Protein 2VXN (pdb70)

CATH classification: 3.20.20.70

B-factor: mean 9.98, std 8.23, range [3.41, 79.54]

Sequence (249 aa):
AKPQPIAAANWKCNGTTASIEKLVQVFNEHHTISHDVQCVVAPTFVHIPLVQAKLRNPKYVISAQNAIAKSGAFTGEVSMPILKKDIGVHWVILGHSERRTYYGETDEIVAQKVSEEACKQGFMVIACIGETLQQREANNQTAKVVLSSQTSAIAAKLTKDAWNQVVLAYEEPVWAIGTGGKKVATPEQAQEVHLLLRKWVSENIGTDVAAKLRILYGGSVNAANAATLYAKPDINGFLVGGASLKPEEFRDDIIDATR

Radius of gyration: 16.84 Å; Cα contacts (8 Å, |Δi|>4): 503; chains: 1; bounding box: 41×46×43 Å

Foldseek 3Di:
DAAAFEAEEDQDADDDLVLVLVLLVLVQPLADDDRHAYEYAYAPVCVVVCVVRHDHVSYDYEHAEADQDDDDDPPGHHLVNCVVVPHQEYEFDDVCCVPPPVCDLLNRLVRLLSSLVSRHQYAYEFAEEPVCVVVVNGQVRRVVSVVSNVVSDDLVSLVRYEYEYEHPCQAPPQDFDALVRVLVNLVSVLVCCCVPRHVVSSRNYAYAYEGNDFLVRQLSNLPRDRHRAYYYYPRSSDSRSSSSRVSND

Organism: Leishmania mexicana (NCBI:txid5665)

InterPro domains:
  IPR000652 Triosephosphate isomerase [PF00121] (7-249)
  IPR000652 Triosephosphate isomerase [PS51440] (6-249)
  IPR000652 Triosephosphate isomerase [PTHR21139] (7-248)
  IPR000652 Triosephosphate isomerase [TIGR00419] (10-242)
  IPR000652 Triosephosphate isomerase [cd00311] (7-248)
  IPR013785 Aldolase-type TIM barrel [G3DSA:3.20.20.70] (1-251)
  IPR020861 Triosephosphate isomerase, active site [PS00171] (166-176)
  IPR022896 Triosephosphate isomerase, bacterial/eukaryotic [MF_00147_B] (5-249)
  IPR035990 Triosephosphate isomerase superfamily [SSF5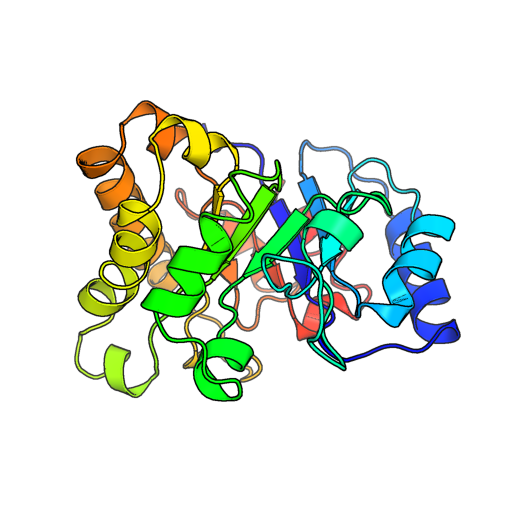1351] (6-248)

Structure (mmCIF, N/CA/C/O backbone):
data_2VXN
#
_entry.id   2VXN
#
_cell.length_a   98.360
_cell.length_b   50.650
_cell.length_c   58.660
_cell.angle_alpha   90.00
_cell.angle_beta   117.56
_cell.angle_gamma   90.00
#
_symmetry.space_group_name_H-M   'C 1 2 1'
#
loop_
_entity.id
_entity.type
_entity.pdbx_description
1 polymer 'TRIOSEPHOSPHATE ISOMERASE'
2 non-polymer 'PHOSPHOGLYCOLOHYDROXAMIC ACID'
3 non-polymer '2-PHOSPHOGLYCOLIC ACID'
4 non-polymer GLYCEROL
5 non-polymer 'ACETATE ION'
6 water water
#
loop_
_atom_site.group_PDB
_atom_site.id
_atom_site.type_symbol
_atom_site.label_atom_id
_atom_site.label_alt_id
_atom_site.label_comp_id
_atom_site.label_asym_id
_atom_site.label_entity_id
_atom_site.label_seq_id
_atom_site.pdbx_PDB_ins_code
_atom_site.Cartn_x
_atom_site.Cartn_y
_atom_site.Cartn_z
_atom_site.occupancy
_atom_site.B_iso_or_equiv
_atom_site.auth_seq_id
_atom_site.auth_comp_id
_atom_site.auth_asym_id
_atom_site.auth_atom_id
_atom_site.pdbx_PDB_model_num
ATOM 1 N N . ALA A 1 3 ? -0.068 3.615 10.453 1.00 45.79 2 ALA A N 1
ATOM 2 C CA . ALA A 1 3 ? 1.069 4.469 10.120 1.00 33.21 2 ALA A CA 1
ATOM 3 C C . ALA A 1 3 ? 2.353 3.992 10.818 1.00 20.17 2 ALA A C 1
ATOM 4 O O . ALA A 1 3 ? 2.353 3.612 12.016 1.00 22.01 2 ALA A O 1
ATOM 6 N N . LYS A 1 4 ? 3.466 4.050 10.115 1.00 13.19 3 LYS A N 1
ATOM 7 C CA . LYS A 1 4 ? 4.733 3.686 10.709 1.00 9.43 3 LYS A CA 1
ATOM 8 C C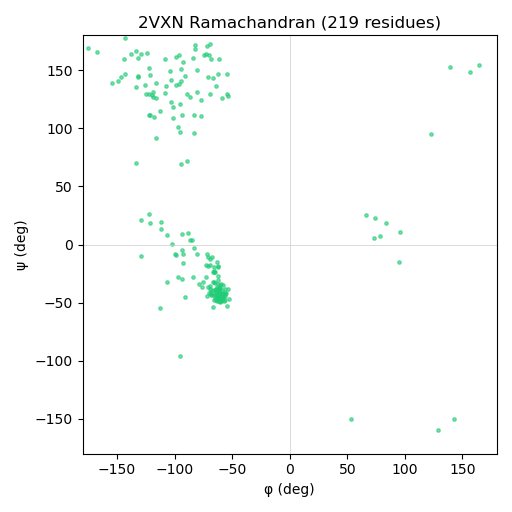 . LYS A 1 4 ? 5.046 4.634 11.868 1.00 8.72 3 LYS A C 1
ATOM 9 O O . LYS A 1 4 ? 4.769 5.827 11.826 1.00 10.61 3 LYS A O 1
ATOM 15 N N . PRO A 1 5 ? 5.718 4.099 12.881 1.00 8.44 4 PRO A N 1
ATOM 16 C CA . PRO A 1 5 ? 6.253 4.964 13.942 1.00 8.62 4 PRO A CA 1
ATOM 17 C C . PRO A 1 5 ? 7.397 5.815 13.401 1.00 7.30 4 PRO A C 1
ATOM 18 O O . PRO A 1 5 ? 7.888 5.628 12.301 1.00 8.11 4 PRO A O 1
ATOM 22 N N . GLN A 1 6 ? 7.856 6.752 14.220 1.00 7.50 5 GLN A N 1
ATOM 23 C CA . GLN A 1 6 ? 8.958 7.632 13.866 1.00 6.70 5 GLN A CA 1
ATOM 24 C C . GLN A 1 6 ? 10.165 6.796 13.436 1.00 5.60 5 GLN A C 1
ATOM 25 O O . GLN A 1 6 ? 10.604 5.934 14.178 1.00 6.07 5 GLN A O 1
ATOM 31 N N . PRO A 1 7 ? 10.742 7.078 12.258 1.00 5.35 6 PRO A N 1
ATOM 32 C CA . PRO A 1 7 ? 11.916 6.313 11.866 1.00 5.02 6 PRO A CA 1
ATOM 33 C C . PRO A 1 7 ? 13.156 6.736 12.636 1.00 4.60 6 PRO A C 1
ATOM 34 O O . PRO A 1 7 ? 13.237 7.816 13.224 1.00 4.95 6 PRO A O 1
ATOM 38 N N . ILE A 1 8 ? 14.154 5.839 12.567 1.00 4.64 7 ILE A N 1
ATOM 39 C CA . ILE A 1 8 ? 15.483 6.091 13.113 1.00 4.41 7 ILE A CA 1
ATOM 40 C C . ILE A 1 8 ? 16.517 5.860 12.008 1.00 4.32 7 ILE A C 1
ATOM 41 O O . ILE A 1 8 ? 16.473 4.875 11.292 1.00 4.96 7 ILE A O 1
ATOM 46 N N . ALA A 1 9 ? 17.492 6.789 11.955 1.00 4.37 8 ALA A N 1
ATOM 47 C CA . ALA A 1 9 ? 18.690 6.613 11.131 1.00 4.38 8 ALA A CA 1
ATOM 48 C C . ALA A 1 9 ? 19.882 6.680 12.087 1.00 4.05 8 ALA A C 1
ATOM 49 O O . ALA A 1 9 ? 20.132 7.734 12.645 1.00 4.58 8 ALA A O 1
ATOM 51 N N . ALA A 1 10 ? 20.553 5.550 12.266 1.00 4.34 9 ALA A N 1
ATOM 52 C CA . ALA A 1 10 ? 21.591 5.434 13.292 1.00 4.29 9 ALA A CA 1
ATOM 53 C C . ALA A 1 10 ? 22.942 5.119 12.640 1.00 4.14 9 ALA A C 1
ATOM 54 O O . ALA A 1 10 ? 23.066 4.217 11.828 1.00 5.04 9 ALA A O 1
ATOM 56 N N . ALA A 1 11 ? 23.935 5.888 13.062 1.00 4.27 10 ALA A N 1
ATOM 57 C CA . ALA A 1 11 ? 25.318 5.784 12.601 1.00 4.28 10 ALA A CA 1
ATOM 58 C C . ALA A 1 11 ? 26.145 5.031 13.658 1.00 4.32 10 ALA A C 1
ATOM 59 O O . ALA A 1 11 ? 26.446 5.567 14.712 1.00 5.97 10 ALA A O 1
ATOM 61 N N . ASN A 1 12 ? 26.519 3.798 13.324 1.00 3.87 11 ASN A N 1
ATOM 62 C CA . ASN A 1 12 ? 27.455 3.038 14.143 1.00 3.91 11 ASN A CA 1
ATOM 63 C C . ASN A 1 12 ? 28.844 3.235 13.563 1.00 3.72 11 ASN A C 1
ATOM 64 O O . ASN A 1 12 ? 29.217 2.580 12.583 1.00 4.04 11 ASN A O 1
ATOM 69 N N . TRP A 1 13 ? 29.604 4.180 14.133 1.00 3.82 12 TRP A N 1
ATOM 70 C CA . TRP A 1 13 ? 30.932 4.464 13.632 1.00 3.79 12 TRP A CA 1
ATOM 71 C C . TRP A 1 13 ? 31.935 3.346 13.941 1.00 3.76 12 TRP A C 1
ATOM 72 O O . TRP A 1 13 ? 33.038 3.384 13.394 1.00 4.69 12 TRP A O 1
ATOM 83 N N . LYS A 1 14 ? 31.556 2.394 14.776 1.00 3.68 13 LYS A N 1
ATOM 84 C CA . LYS A 1 14 ? 32.455 1.318 15.165 1.00 3.62 13 LYS A CA 1
ATOM 85 C C . LYS A 1 14 ? 33.751 1.928 15.696 1.00 3.74 13 LYS A C 1
ATOM 86 O O . LYS A 1 14 ? 33.738 2.980 16.332 1.00 4.32 13 LYS A O 1
ATOM 92 N N . CYS A 1 15 ? 34.866 1.219 15.520 1.00 3.85 14 CYS A N 1
ATOM 93 C CA . CYS A 1 15 ? 36.130 1.651 16.120 1.00 3.99 14 CYS A CA 1
ATOM 94 C C . CYS A 1 15 ? 36.910 2.480 15.088 1.00 4.38 14 CYS A C 1
ATOM 95 O O . CYS A 1 15 ? 37.908 2.055 14.528 1.00 5.13 14 CYS A O 1
ATOM 98 N N . ASN A 1 16 ? 36.376 3.685 14.806 1.00 4.51 15 ASN A N 1
ATOM 99 C CA . ASN A 1 16 ? 36.914 4.524 13.752 1.00 4.99 15 ASN A CA 1
ATOM 100 C C . ASN A 1 16 ? 36.765 5.998 14.121 1.00 5.38 15 ASN A C 1
ATOM 101 O O . ASN A 1 16 ? 35.731 6.405 14.643 1.00 6.66 15 ASN A O 1
ATOM 106 N N . GLY A 1 17 ? 37.769 6.767 13.719 1.00 6.48 16 GLY A N 1
ATOM 107 C CA . GLY A 1 17 ? 37.679 8.217 13.771 1.00 6.82 16 GLY A CA 1
ATOM 108 C C . GLY A 1 17 ? 38.973 8.856 14.236 1.00 6.35 16 GLY A C 1
ATOM 109 O O . GLY A 1 17 ? 39.729 8.277 15.008 1.00 8.07 16 GLY A O 1
ATOM 110 N N . THR A 1 18 ? 39.176 10.084 13.799 1.00 6.62 17 THR A N 1
ATOM 111 C CA . THR A 1 18 ? 40.143 10.997 14.364 1.00 6.60 17 THR A CA 1
ATOM 112 C C . THR A 1 18 ? 39.400 12.268 14.772 1.00 6.01 17 THR A C 1
ATOM 113 O O . THR A 1 18 ? 38.289 12.524 14.307 1.00 6.14 17 THR A O 1
ATOM 117 N N . THR A 1 19 ? 40.031 13.114 15.600 1.00 6.25 18 THR A N 1
ATOM 118 C CA . THR A 1 19 ? 39.386 14.364 15.889 1.00 6.66 18 THR A CA 1
ATOM 119 C C . THR A 1 19 ? 39.094 15.133 14.608 1.00 6.07 18 THR A C 1
ATOM 120 O O . THR A 1 19 ? 38.012 15.708 14.439 1.00 6.68 18 THR A O 1
ATOM 127 N N . ALA A 1 20 ? 40.076 15.172 13.689 1.00 6.56 19 ALA A N 1
ATOM 128 C CA . ALA A 1 20 ? 39.876 15.940 12.463 1.00 7.20 19 ALA A CA 1
ATOM 129 C C . ALA A 1 20 ? 38.757 15.358 11.608 1.00 6.61 19 ALA A C 1
ATOM 130 O O . ALA A 1 20 ? 37.944 16.115 11.052 1.00 7.43 19 ALA A O 1
ATOM 132 N N . SER A 1 21 ? 38.706 14.034 11.473 1.00 6.29 20 SER A N 1
ATOM 133 C CA . SER A 1 21 ? 37.697 13.438 10.598 1.00 6.32 20 SER A CA 1
ATOM 134 C C . SER A 1 21 ? 36.326 13.608 11.200 1.00 5.46 20 SER A C 1
ATOM 135 O O . SER A 1 21 ? 35.325 13.860 10.468 1.00 6.02 20 SER A O 1
ATOM 138 N N . ILE A 1 22 ? 36.211 13.481 12.505 1.00 5.16 21 ILE A N 1
ATOM 139 C CA . ILE A 1 22 ? 34.932 13.644 13.187 1.00 5.04 21 ILE A CA 1
ATOM 140 C C . ILE A 1 22 ? 34.456 15.088 13.083 1.00 5.22 21 ILE A C 1
ATOM 141 O O . ILE A 1 22 ? 33.293 15.344 12.825 1.00 5.85 21 ILE A O 1
ATOM 146 N N . GLU A 1 23 ? 35.359 16.053 13.286 1.00 5.79 22 GLU A N 1
ATOM 147 C CA . GLU A 1 23 ? 34.925 17.440 13.181 1.00 6.42 22 GLU A CA 1
ATOM 148 C C . GLU A 1 23 ? 34.376 17.716 11.781 1.00 6.55 22 GLU A C 1
ATOM 149 O O . GLU A 1 23 ? 33.350 18.400 11.638 1.00 7.20 22 GLU A O 1
ATOM 160 N N . LYS A 1 24 ? 35.034 17.218 10.742 1.00 6.30 23 LYS A N 1
ATOM 161 C CA . LYS A 1 24 ? 34.559 17.447 9.377 1.00 6.75 23 LYS A CA 1
ATOM 162 C C . LYS A 1 24 ? 33.204 16.778 9.151 1.00 6.00 23 LYS A C 1
ATOM 163 O O . LYS A 1 24 ? 32.298 17.387 8.576 1.00 6.93 23 LYS A O 1
ATOM 169 N N . LEU A 1 25 ? 33.053 15.526 9.570 1.00 5.19 24 LEU A N 1
ATOM 170 C CA . LEU A 1 25 ? 31.820 14.796 9.305 1.00 5.28 24 LEU A CA 1
ATOM 171 C C . LEU A 1 25 ? 30.668 15.386 10.092 1.00 5.06 24 LEU A C 1
ATOM 172 O O . LEU A 1 25 ? 29.551 15.505 9.586 1.00 5.33 24 LEU A O 1
ATOM 177 N N . VAL A 1 26 ? 30.919 15.755 11.359 1.00 4.98 25 VAL A N 1
ATOM 178 C CA . VAL A 1 26 ? 29.886 16.381 12.149 1.00 5.26 25 VAL A CA 1
ATOM 179 C C . VAL A 1 26 ? 29.428 17.701 11.519 1.00 5.11 25 VAL A C 1
ATOM 180 O O . VAL A 1 26 ? 28.251 18.016 11.543 1.00 5.70 25 VAL A O 1
ATOM 184 N N . GLN A 1 27 ? 30.364 18.484 10.975 1.00 5.54 26 GLN A N 1
ATOM 185 C CA . GLN A 1 27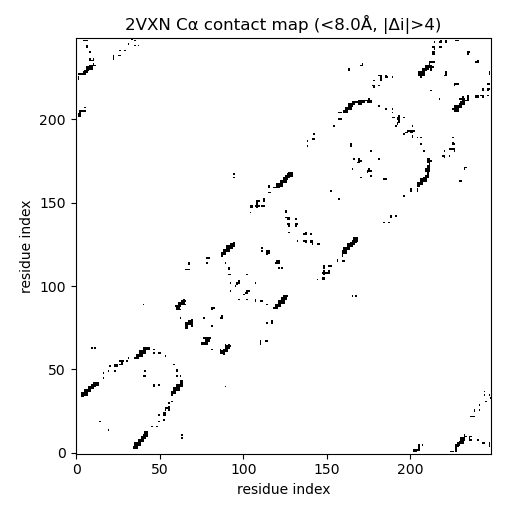 ? 29.952 19.708 10.292 1.00 5.99 26 GLN A CA 1
ATOM 186 C C . GLN A 1 27 ? 29.025 19.385 9.114 1.00 5.51 26 GLN A C 1
ATOM 187 O O . GLN A 1 27 ? 28.023 20.079 8.912 1.00 6.10 26 GLN A O 1
ATOM 193 N N . VAL A 1 28 ? 29.345 18.347 8.331 1.00 5.33 27 VAL A N 1
ATOM 194 C CA . VAL A 1 28 ? 28.477 17.931 7.245 1.00 5.56 27 VAL A CA 1
ATOM 195 C C . VAL A 1 28 ? 27.100 17.563 7.761 1.00 5.12 27 VAL A C 1
ATOM 196 O O . VAL A 1 28 ? 26.074 17.946 7.180 1.00 5.74 27 VAL A O 1
ATOM 200 N N . PHE A 1 29 ? 27.035 16.810 8.855 1.00 4.66 28 PHE A N 1
ATOM 201 C CA . PHE A 1 29 ? 25.758 16.438 9.425 1.00 4.93 28 PHE A CA 1
ATOM 202 C C . PHE A 1 29 ? 24.991 17.654 9.947 1.00 5.00 28 PHE A C 1
ATOM 203 O O . PHE A 1 29 ? 23.775 17.736 9.798 1.00 5.72 28 PHE A O 1
ATOM 211 N N . ASN A 1 30 ? 25.712 18.604 10.571 1.00 5.06 29 ASN A N 1
ATOM 212 C CA . ASN A 1 30 ? 25.077 19.800 11.071 1.00 5.31 29 ASN A CA 1
ATOM 213 C C . ASN A 1 30 ? 24.450 20.623 9.947 1.00 5.56 29 ASN A C 1
ATOM 214 O O . ASN A 1 30 ? 23.374 21.200 10.109 1.00 6.43 29 ASN A O 1
ATOM 219 N N . GLU A 1 31 ? 25.148 20.713 8.810 1.00 5.22 30 GLU A N 1
ATOM 220 C CA . GLU A 1 31 ? 24.714 21.581 7.708 1.00 5.67 30 GLU A CA 1
ATOM 221 C C . GLU A 1 31 ? 23.585 20.965 6.895 1.00 5.63 30 GLU A C 1
ATOM 222 O O . GLU A 1 31 ? 22.968 21.663 6.117 1.00 7.55 30 GLU A O 1
ATOM 228 N N A HIS A 1 32 ? 23.307 19.678 7.079 0.81 6.39 31 HIS A N 1
ATOM 229 N N B HIS A 1 32 ? 23.382 19.650 7.028 0.19 4.11 31 HIS A N 1
ATOM 230 C CA A HIS A 1 32 ? 22.249 18.996 6.351 0.81 5.97 31 HIS A CA 1
ATOM 231 C CA B HIS A 1 32 ? 22.291 18.972 6.374 0.19 5.09 31 HIS A CA 1
ATOM 232 C C A HIS A 1 32 ? 20.958 19.199 7.133 0.81 6.23 31 HIS A C 1
ATOM 233 C C B HIS A 1 32 ? 20.960 19.168 7.097 0.19 6.82 31 HIS A C 1
ATOM 234 O O A HIS A 1 32 ? 20.713 18.639 8.176 0.81 9.38 31 HIS A O 1
ATOM 235 O O B HIS A 1 32 ? 20.773 18.487 8.098 0.19 6.53 31 HIS A O 1
ATOM 248 N N . THR A 1 33 ? 20.104 20.054 6.602 1.00 7.64 32 THR A N 1
ATOM 249 C CA . THR A 1 33 ? 18.901 20.433 7.290 1.00 8.67 32 THR A CA 1
ATOM 250 C C . THR A 1 33 ? 17.855 19.385 7.081 1.00 9.35 32 THR A C 1
ATOM 251 O O . THR A 1 33 ? 17.574 19.038 5.943 1.00 15.80 32 THR A O 1
ATOM 255 N N . ILE A 1 34 ? 17.249 18.829 8.101 1.00 8.49 33 ILE A N 1
ATOM 256 C CA . ILE A 1 34 ? 16.301 17.747 8.044 1.00 8.89 33 ILE A CA 1
ATOM 257 C C . ILE A 1 34 ? 14.867 18.299 8.374 1.00 12.52 33 ILE A C 1
ATOM 258 O O . ILE A 1 34 ? 14.744 18.930 9.427 1.00 18.44 33 ILE A O 1
ATOM 263 N N . SER A 1 35 ? 13.951 17.931 7.480 1.00 15.99 34 SER A N 1
ATOM 264 C CA . SER A 1 35 ? 12.627 18.526 7.464 1.00 22.35 34 SER A CA 1
ATOM 265 C C . SER A 1 35 ? 11.521 17.512 7.644 1.00 19.61 34 SER A C 1
ATOM 266 O O . SER A 1 35 ? 10.399 17.809 7.291 1.00 31.08 34 SER A O 1
ATOM 269 N N . HIS A 1 36 ? 11.798 16.341 8.137 1.00 11.53 35 HIS A N 1
ATOM 270 C CA . HIS A 1 36 ? 10.776 15.372 8.483 1.00 9.75 35 HIS A CA 1
ATOM 271 C C . HIS A 1 36 ? 11.091 14.798 9.880 1.00 9.26 35 HIS A C 1
ATOM 272 O O . HIS A 1 36 ? 12.199 14.968 10.391 1.00 10.13 35 HIS A O 1
ATOM 279 N N . ASP A 1 37 ? 10.114 14.120 10.448 1.00 8.82 36 ASP A N 1
ATOM 280 C CA . ASP A 1 37 ? 10.253 13.547 11.795 1.00 8.40 36 ASP A CA 1
ATOM 281 C C . ASP A 1 37 ? 11.106 12.264 11.705 1.00 7.11 36 ASP A C 1
ATOM 282 O O . ASP A 1 37 ? 10.692 11.263 11.124 1.00 8.41 36 ASP A O 1
ATOM 287 N N . VAL A 1 38 ? 12.310 12.312 12.240 1.00 7.29 37 VAL A N 1
ATOM 288 C CA . VAL A 1 38 ? 13.236 11.179 12.268 1.00 6.28 37 VAL A CA 1
ATOM 289 C C . VAL A 1 38 ? 14.147 11.389 13.441 1.00 5.99 37 VAL A C 1
ATOM 290 O O . VAL A 1 38 ? 14.593 12.502 13.698 1.00 7.82 37 VAL A O 1
ATOM 294 N N . GLN A 1 39 ? 14.437 10.301 14.168 1.00 5.41 38 GLN A N 1
ATOM 295 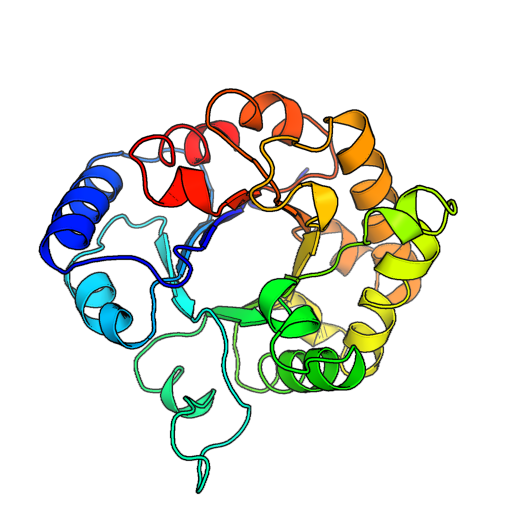C CA . GLN A 1 39 ? 15.459 10.337 15.187 1.00 5.02 38 GLN A CA 1
ATOM 296 C C . GLN A 1 39 ? 16.774 9.874 14.551 1.00 4.71 38 GLN A C 1
ATOM 297 O O . GLN A 1 39 ? 16.916 8.718 14.182 1.00 5.63 38 GLN A O 1
ATOM 303 N N . CYS A 1 40 ? 17.720 10.808 14.426 1.00 4.56 39 CYS A N 1
ATOM 304 C CA . CYS A 1 40 ? 19.053 10.449 13.996 1.00 4.37 39 CYS A CA 1
ATOM 305 C C . CYS A 1 40 ? 19.890 10.140 15.233 1.00 4.29 39 CYS A C 1
ATOM 306 O O . CYS A 1 40 ? 19.703 10.750 16.291 1.00 4.83 39 CYS A O 1
ATOM 309 N N . VAL A 1 41 ? 20.797 9.180 15.105 1.00 4.45 40 VAL A N 1
ATOM 310 C CA . VAL A 1 41 ? 21.632 8.729 16.204 1.00 4.52 40 VAL A CA 1
ATOM 311 C C . VAL A 1 41 ? 23.051 8.633 15.696 1.00 4.70 40 VAL A C 1
ATOM 312 O O . VAL A 1 41 ? 23.272 8.090 14.604 1.00 5.57 40 VAL A O 1
ATOM 316 N N . VAL A 1 42 ? 24.029 9.129 16.473 1.00 4.71 41 VAL A N 1
ATOM 317 C CA . VAL A 1 42 ? 25.431 8.881 16.178 1.00 4.60 41 VAL A CA 1
ATOM 318 C C . VAL A 1 42 ? 26.025 8.145 17.377 1.00 3.72 41 VAL A C 1
ATOM 319 O O . VAL A 1 42 ? 25.908 8.617 18.507 1.00 4.11 41 VAL A O 1
ATOM 326 N N . ALA A 1 43 ? 26.697 7.027 17.091 1.00 3.81 42 ALA A N 1
ATOM 327 C CA . ALA A 1 43 ? 27.361 6.213 18.114 1.00 3.67 42 ALA A CA 1
ATOM 328 C C . ALA A 1 43 ? 28.868 6.225 17.853 1.00 3.65 42 ALA A C 1
ATOM 329 O O . ALA A 1 43 ? 29.383 5.402 17.083 1.00 4.06 42 ALA A O 1
ATOM 331 N N . PRO A 1 44 ? 29.583 7.168 18.462 1.00 3.97 43 PRO A N 1
ATOM 332 C CA . PRO A 1 44 ? 31.034 7.229 18.322 1.00 4.25 43 PRO A CA 1
ATOM 333 C C . PRO A 1 44 ? 31.699 6.250 19.304 1.00 3.85 43 PRO A C 1
ATOM 334 O O . PRO A 1 44 ? 31.044 5.716 20.202 1.00 4.35 43 PRO A O 1
ATOM 338 N N . THR A 1 45 ? 33.007 6.074 19.163 1.00 4.00 44 THR A N 1
ATOM 339 C CA . THR A 1 45 ? 33.738 5.372 20.214 1.00 4.05 44 THR A CA 1
ATOM 340 C C . THR A 1 45 ? 33.606 6.151 21.521 1.00 3.93 44 THR A C 1
ATOM 341 O O . THR A 1 45 ? 33.401 7.356 21.550 1.00 4.40 44 THR A O 1
ATOM 345 N N . PHE A 1 46 ? 33.853 5.435 22.637 1.00 4.08 45 PHE A N 1
ATOM 346 C CA . PHE A 1 46 ? 33.682 6.099 23.931 1.00 4.27 45 PHE A CA 1
ATOM 347 C C . PHE A 1 46 ? 34.530 7.365 24.043 1.00 4.27 45 PHE A C 1
ATOM 348 O O . PHE A 1 46 ? 34.079 8.355 24.623 1.00 4.94 45 PHE A O 1
ATOM 356 N N . VAL A 1 47 ? 35.781 7.300 23.580 1.00 4.33 46 VAL A N 1
ATOM 357 C CA . VAL A 1 47 ? 36.689 8.425 23.800 1.00 4.67 46 VAL A CA 1
ATOM 358 C C . VAL A 1 47 ? 36.306 9.640 22.958 1.00 4.74 46 VAL A C 1
ATOM 359 O O . VAL A 1 47 ? 36.752 10.736 23.281 1.00 5.85 46 VAL A O 1
ATOM 366 N N . HIS A 1 48 ? 35.497 9.432 21.909 1.00 4.81 47 HIS A N 1
ATOM 367 C CA . HIS A 1 48 ? 35.024 10.478 21.041 1.00 5.04 47 HIS A CA 1
ATOM 368 C C . HIS A 1 48 ? 33.653 11.044 21.441 1.00 5.01 47 HIS A C 1
ATOM 369 O O . HIS A 1 48 ? 33.194 12.005 20.837 1.00 5.63 47 HIS A O 1
ATOM 376 N N . ILE A 1 49 ? 33.010 10.455 22.469 1.00 4.94 48 ILE A N 1
ATOM 377 C CA . ILE A 1 49 ? 31.712 10.948 22.864 1.00 5.14 48 ILE A CA 1
ATOM 378 C C . ILE A 1 49 ? 31.764 12.431 23.231 1.00 5.13 48 ILE A C 1
ATOM 379 O O . ILE A 1 49 ? 30.941 13.207 22.745 1.00 5.33 48 ILE A O 1
ATOM 384 N N . PRO A 1 50 ? 32.714 12.872 24.060 1.00 5.08 49 PRO A N 1
ATOM 385 C CA . PRO A 1 50 ? 32.713 14.313 24.424 1.00 5.56 49 PRO A CA 1
ATOM 386 C C . PRO A 1 50 ? 32.900 15.234 23.213 1.00 5.55 49 PRO A C 1
ATOM 387 O O . PRO A 1 50 ? 32.248 16.292 23.152 1.00 6.08 49 PRO A O 1
ATOM 391 N N . LEU A 1 51 ? 33.733 14.856 22.271 1.00 5.60 50 LEU A N 1
ATOM 392 C CA . LEU A 1 51 ? 33.922 15.699 21.068 1.00 5.63 50 LEU A CA 1
ATOM 393 C C . LEU A 1 51 ? 32.611 15.822 20.304 1.00 5.62 50 LEU A C 1
ATOM 394 O O . LEU A 1 51 ? 32.207 16.898 19.882 1.00 6.19 50 LEU A O 1
ATOM 399 N N . VAL A 1 52 ? 31.935 14.679 20.103 1.00 5.46 51 VAL A N 1
ATOM 400 C CA . VAL A 1 52 ? 30.660 14.718 19.395 1.00 5.23 51 VAL A CA 1
ATOM 401 C C . VAL A 1 52 ? 29.623 15.527 20.176 1.00 5.55 51 VAL A C 1
ATOM 402 O O . VAL A 1 52 ? 28.872 16.303 19.608 1.00 6.06 51 VAL A O 1
ATOM 406 N N . GLN A 1 53 ? 29.610 15.366 21.521 1.00 5.65 52 GLN A N 1
ATOM 407 C CA . GLN A 1 53 ? 28.685 16.174 22.310 1.00 6.46 52 GLN A CA 1
ATOM 408 C C . GLN A 1 53 ? 28.966 17.670 22.141 1.00 6.99 52 GLN A C 1
ATOM 409 O O . GLN A 1 53 ? 28.029 18.463 22.164 1.00 8.32 52 GLN A O 1
ATOM 415 N N . ALA A 1 54 ? 30.214 18.056 21.988 1.00 6.93 53 ALA A N 1
ATOM 416 C CA . ALA A 1 54 ? 30.615 19.437 21.864 1.00 7.93 53 ALA A CA 1
ATOM 417 C C . ALA A 1 54 ? 30.279 20.013 20.476 1.00 8.05 53 ALA A C 1
ATOM 418 O O . ALA A 1 54 ? 30.024 21.212 20.364 1.00 10.81 53 ALA A O 1
ATOM 420 N N . LYS A 1 55 ? 30.328 19.187 19.446 1.00 7.01 54 LYS A N 1
ATOM 421 C CA . LYS A 1 55 ? 30.280 19.677 18.071 1.00 7.05 54 LYS A CA 1
ATOM 422 C C . LYS A 1 55 ? 28.954 19.415 17.370 1.00 6.76 54 LYS A C 1
ATOM 423 O O . LYS A 1 55 ? 28.577 20.184 16.477 1.00 7.47 54 LYS A O 1
ATOM 429 N N . LEU A 1 56 ? 28.273 18.322 17.684 1.00 6.25 55 LEU A N 1
ATOM 430 C CA . LEU A 1 56 ? 27.044 17.960 16.990 1.00 6.26 55 LEU A CA 1
ATOM 431 C C . LEU A 1 56 ? 25.919 18.826 17.500 1.00 6.65 55 LEU A C 1
ATOM 432 O O . LEU A 1 56 ? 25.670 18.893 18.724 1.00 8.35 55 LEU A O 1
ATOM 437 N N . ARG A 1 57 ? 25.241 19.523 16.596 1.00 6.45 56 ARG A N 1
ATOM 438 C CA . ARG A 1 57 ? 24.188 20.453 16.940 1.00 7.32 56 ARG A CA 1
ATOM 439 C C . ARG A 1 57 ? 22.918 20.226 16.164 1.00 6.93 56 ARG A C 1
ATOM 440 O O . ARG A 1 57 ? 21.881 20.813 16.502 1.00 8.75 56 ARG A O 1
ATOM 448 N N . ASN A 1 58 ? 22.898 19.388 15.141 1.00 6.24 57 ASN A N 1
ATOM 449 C CA . ASN A 1 58 ? 21.682 19.198 14.373 1.00 6.20 57 ASN A CA 1
ATOM 450 C C . ASN A 1 58 ? 20.573 18.710 15.299 1.00 5.87 57 ASN A C 1
ATOM 451 O O . ASN A 1 58 ? 20.775 17.712 16.003 1.00 6.26 57 ASN A O 1
ATOM 456 N N . PRO A 1 59 ? 19.414 19.376 15.333 1.00 6.77 58 PRO A N 1
ATOM 457 C CA . PRO A 1 59 ? 18.426 19.091 16.363 1.00 7.09 58 PRO A CA 1
ATOM 458 C C . PRO A 1 59 ? 17.763 17.748 16.254 1.00 6.30 58 PRO A C 1
ATOM 459 O O . PRO A 1 59 ? 17.088 17.327 17.204 1.00 8.65 58 PRO A O 1
ATOM 463 N N . LYS A 1 60 ? 17.915 17.046 15.138 1.00 6.00 59 LYS A N 1
ATOM 464 C CA . LYS A 1 60 ? 17.351 15.716 14.959 1.00 6.00 59 LYS A CA 1
ATOM 465 C C . LYS A 1 60 ? 18.223 14.604 15.561 1.00 5.53 59 LYS A C 1
ATOM 466 O O . LYS A 1 60 ? 17.797 13.449 15.497 1.00 6.99 59 LYS A O 1
ATOM 472 N N . TYR A 1 61 ? 19.388 14.929 16.103 1.00 5.33 60 TYR A N 1
ATOM 473 C CA . TYR A 1 61 ? 20.347 13.919 16.536 1.00 5.16 60 TYR A CA 1
ATOM 474 C C . TYR A 1 61 ? 20.394 13.733 18.042 1.00 5.20 60 TYR A C 1
ATOM 475 O O . TYR A 1 61 ? 20.256 14.681 18.819 1.00 7.09 60 TYR A O 1
ATOM 484 N N . VAL A 1 62 ? 20.701 12.501 18.427 1.00 5.15 61 VAL A N 1
ATOM 485 C CA . VAL A 1 62 ? 21.083 12.119 19.767 1.00 5.44 61 VAL A CA 1
ATOM 486 C C . VAL A 1 62 ? 22.345 11.256 19.646 1.00 4.86 61 VAL A C 1
ATOM 487 O O . VAL A 1 62 ? 22.644 10.706 18.589 1.00 5.89 61 VAL A O 1
ATOM 494 N N . ILE A 1 63 ? 23.071 11.145 20.757 1.00 5.10 62 ILE A N 1
ATOM 495 C CA . ILE A 1 63 ? 24.333 10.406 20.809 1.00 4.98 62 ILE A CA 1
ATOM 496 C C . ILE A 1 63 ? 24.144 9.105 21.576 1.00 4.91 62 ILE A C 1
ATOM 497 O O . ILE A 1 63 ? 23.484 9.061 22.630 1.00 6.68 62 ILE A O 1
ATOM 502 N N . SER A 1 64 ? 24.713 8.033 21.044 1.00 4.58 63 SER A N 1
ATOM 503 C CA . SER A 1 64 ? 24.635 6.722 21.635 1.00 4.10 63 SER A CA 1
ATOM 504 C C . SER A 1 64 ? 26.041 6.169 21.926 1.00 3.96 63 SER A C 1
ATOM 505 O O . SER A 1 64 ? 26.995 6.445 21.196 1.00 5.15 63 SER A O 1
ATOM 508 N N . ALA A 1 65 ? 26.114 5.307 22.938 1.00 3.68 64 ALA A N 1
ATOM 509 C CA . ALA A 1 65 ? 27.288 4.456 23.098 1.00 3.88 64 ALA A CA 1
ATOM 510 C C . ALA A 1 65 ? 27.131 3.198 22.214 1.00 3.41 64 ALA A C 1
ATOM 511 O O . ALA A 1 65 ? 26.024 2.813 21.821 1.00 3.90 64 ALA A O 1
ATOM 513 N N . GLN A 1 66 ? 28.267 2.561 21.955 1.00 3.59 65 GLN A N 1
ATOM 514 C CA . GLN A 1 66 ? 28.309 1.334 21.165 1.00 3.51 65 GLN A CA 1
ATOM 515 C C . GLN A 1 66 ? 28.245 0.039 22.004 1.00 3.69 65 GLN A C 1
ATOM 516 O O . GLN A 1 66 ? 28.148 -1.038 21.439 1.00 4.35 65 GLN A O 1
ATOM 522 N N . ASN A 1 67 ? 28.333 0.190 23.329 1.00 3.81 66 ASN A N 1
ATOM 523 C CA . ASN A 1 67 ? 28.344 -0.910 24.268 1.00 3.82 66 ASN A CA 1
ATOM 524 C C . ASN A 1 67 ? 28.334 -0.275 25.674 1.00 3.73 66 ASN A C 1
ATOM 525 O O . ASN A 1 67 ? 28.604 0.910 25.816 1.00 4.46 66 ASN A O 1
ATOM 530 N N . ALA A 1 68 ? 28.110 -1.121 26.682 1.00 3.98 67 ALA A N 1
ATOM 531 C CA . ALA A 1 68 ? 28.311 -0.742 28.065 1.00 4.12 67 ALA A CA 1
ATOM 532 C C . ALA A 1 68 ? 28.263 -2.030 28.899 1.00 4.24 67 ALA A C 1
ATOM 533 O O . ALA A 1 68 ? 27.782 -3.058 28.432 1.00 4.95 67 ALA A O 1
ATOM 535 N N . ILE A 1 69 ? 28.726 -1.903 30.136 1.00 4.50 68 ILE A N 1
ATOM 536 C CA . ILE A 1 69 ? 28.448 -2.897 31.173 1.00 4.21 68 ILE A CA 1
ATOM 537 C C . ILE A 1 69 ? 27.448 -2.275 32.165 1.00 4.29 68 ILE A C 1
ATOM 538 O O . ILE A 1 69 ? 27.283 -1.068 32.241 1.00 4.89 68 ILE A O 1
ATOM 543 N N . ALA A 1 70 ? 26.764 -3.140 32.912 1.00 4.85 69 ALA A N 1
ATOM 544 C CA . ALA A 1 70 ? 25.645 -2.673 33.717 1.00 5.28 69 ALA A CA 1
ATOM 545 C C . ALA A 1 70 ? 26.025 -1.831 34.920 1.00 5.54 69 ALA A C 1
ATOM 546 O O . ALA A 1 70 ? 25.273 -0.924 35.279 1.00 7.13 69 ALA A O 1
ATOM 548 N N . LYS A 1 71 ? 27.127 -2.161 35.576 1.00 5.70 70 LYS A N 1
ATOM 549 C CA . LYS A 1 71 ? 27.449 -1.563 36.848 1.00 7.33 70 LYS A CA 1
ATOM 550 C C . LYS A 1 71 ? 28.906 -1.069 36.872 1.00 5.67 70 LYS A C 1
ATOM 551 O O . LYS A 1 71 ? 29.805 -1.669 36.307 1.00 6.27 70 LYS A O 1
ATOM 557 N N . SER A 1 72 ? 29.099 0.028 37.570 1.00 5.56 71 SER A N 1
ATOM 558 C CA . SER A 1 72 ? 30.426 0.526 37.879 1.00 5.08 71 SER A CA 1
ATOM 559 C C . SER A 1 72 ? 31.146 -0.405 38.860 1.00 5.16 71 SER A C 1
ATOM 560 O O . SER A 1 72 ? 30.523 -1.185 39.588 1.00 6.37 71 SER A O 1
ATOM 563 N N . GLY A 1 73 ? 32.466 -0.289 38.872 1.00 5.06 72 GLY A N 1
ATOM 564 C CA . GLY A 1 73 ? 33.301 -1.034 39.805 1.00 5.59 72 GLY A CA 1
ATOM 565 C C . GLY A 1 73 ? 34.600 -1.474 39.160 1.00 4.59 72 GLY A C 1
ATOM 566 O O . GLY A 1 73 ? 35.148 -0.793 38.295 1.00 4.66 72 GLY A O 1
ATOM 567 N N . ALA A 1 74 ? 35.098 -2.605 39.640 1.00 4.81 73 ALA A N 1
ATOM 568 C CA . ALA A 1 74 ? 36.477 -3.029 39.363 1.00 4.84 73 ALA A CA 1
ATOM 569 C C . ALA A 1 74 ? 36.498 -3.858 38.062 1.00 4.67 73 ALA A C 1
ATOM 570 O O . ALA A 1 74 ? 36.684 -5.063 38.027 1.00 5.47 73 ALA A O 1
ATOM 572 N N . PHE A 1 75 ? 36.307 -3.102 36.963 1.00 4.42 74 PHE A N 1
ATOM 573 C CA . PHE A 1 75 ? 36.184 -3.667 35.625 1.00 4.25 74 PHE A CA 1
ATOM 574 C C . PHE A 1 75 ? 37.086 -2.846 34.681 1.00 4.24 74 PHE A C 1
ATOM 575 O O . PHE A 1 75 ? 36.623 -2.066 33.848 1.00 4.56 74 PHE A O 1
ATOM 583 N N . THR A 1 76 ? 38.397 -3.027 34.876 1.00 4.11 75 THR A N 1
ATOM 584 C CA . THR A 1 76 ? 39.382 -2.210 34.163 1.00 3.66 75 THR A CA 1
ATOM 585 C C . THR A 1 76 ? 39.121 -2.301 32.648 1.00 3.71 75 THR A C 1
ATOM 586 O O . THR A 1 76 ? 39.014 -3.379 32.084 1.00 4.23 75 THR A O 1
ATOM 590 N N . GLY A 1 77 ? 39.051 -1.119 32.030 1.00 3.53 76 GLY A N 1
ATOM 591 C CA . GLY A 1 77 ? 38.848 -0.985 30.608 1.00 3.62 76 GLY A CA 1
ATOM 592 C C . GLY A 1 77 ? 37.408 -0.791 30.166 1.00 3.68 76 GLY A C 1
ATOM 593 O O . GLY A 1 77 ? 37.206 -0.405 28.994 1.00 4.69 76 GLY A O 1
ATOM 594 N N . GLU A 1 78 ? 36.434 -1.055 31.015 1.00 3.74 77 GLU A N 1
ATOM 595 C CA . GLU A 1 78 ? 35.019 -1.025 30.615 1.00 3.96 77 GLU A CA 1
ATOM 596 C C . GLU A 1 78 ? 34.374 0.306 31.014 1.00 3.93 77 GLU A C 1
ATOM 597 O O . GLU A 1 78 ? 34.845 1.011 31.911 1.00 4.65 77 GLU A O 1
ATOM 603 N N . VAL A 1 79 ? 33.238 0.594 30.368 1.00 3.98 78 VAL A N 1
ATOM 604 C CA . VAL A 1 79 ? 32.437 1.776 30.667 1.00 3.87 78 VAL A CA 1
ATOM 605 C C . VAL A 1 79 ? 31.030 1.306 31.056 1.00 3.77 78 VAL A C 1
ATOM 606 O O . VAL A 1 79 ? 30.417 0.518 30.353 1.00 4.46 78 VAL A O 1
ATOM 610 N N . SER A 1 80 ? 30.529 1.811 32.205 1.00 3.97 79 SER A N 1
ATOM 611 C CA . SER A 1 80 ? 29.257 1.365 32.721 1.00 4.00 79 SER A CA 1
ATOM 612 C C . SER A 1 80 ? 28.099 2.298 32.313 1.00 3.82 79 SER A C 1
ATOM 613 O O . SER A 1 80 ? 28.264 3.452 31.948 1.00 4.12 79 SER A O 1
ATOM 616 N N . MET A 1 81 ? 26.907 1.714 32.468 1.00 4.16 80 MET A N 1
ATOM 617 C CA . MET A 1 81 ? 25.653 2.432 32.188 1.00 4.33 80 MET A CA 1
ATOM 618 C C . MET A 1 81 ? 25.506 3.654 33.110 1.00 4.46 80 MET A C 1
ATOM 619 O O . MET A 1 81 ? 25.150 4.715 32.589 1.00 4.77 80 MET A O 1
ATOM 624 N N . PRO A 1 82 ? 25.786 3.584 34.413 1.00 4.80 81 PRO A N 1
ATOM 625 C CA . PRO A 1 82 ? 25.664 4.803 35.226 1.00 5.20 81 PRO A CA 1
ATOM 626 C C . PRO A 1 82 ? 26.625 5.904 34.765 1.00 4.82 81 PRO A C 1
ATOM 627 O O . PRO A 1 82 ? 26.277 7.084 34.805 1.00 5.24 81 PRO A O 1
ATOM 631 N N . ILE A 1 83 ? 27.836 5.525 34.364 1.00 4.35 82 ILE A N 1
ATOM 632 C CA . ILE A 1 83 ? 28.794 6.504 33.893 1.00 4.37 82 ILE A CA 1
ATOM 633 C C . ILE A 1 83 ? 28.281 7.202 32.637 1.00 4.25 82 ILE A C 1
ATOM 634 O O . ILE A 1 83 ? 28.382 8.419 32.504 1.00 4.78 82 ILE A O 1
ATOM 639 N N . LEU A 1 84 ? 27.745 6.420 31.699 1.00 4.21 83 LEU A N 1
ATOM 640 C CA . LEU A 1 84 ? 27.177 7.018 30.489 1.00 4.11 83 LEU A CA 1
ATOM 641 C C . LEU A 1 84 ? 26.012 7.959 30.836 1.00 4.33 83 LEU A C 1
ATOM 642 O O . LEU A 1 84 ? 25.955 9.071 30.318 1.00 4.70 83 LEU A O 1
ATOM 647 N N A LYS A 1 85 ? 25.071 7.519 31.682 0.75 4.36 84 LYS A N 1
ATOM 648 N N B LYS A 1 85 ? 25.217 7.478 31.753 0.25 5.07 84 LYS A N 1
ATOM 649 C CA A LYS A 1 85 ? 23.931 8.365 32.023 0.75 4.64 84 LYS A CA 1
ATOM 650 C CA B LYS A 1 85 ? 24.076 8.337 32.041 0.25 4.68 84 LYS A CA 1
ATOM 651 C C A LYS A 1 85 ? 24.465 9.694 32.607 0.75 5.58 84 LYS A C 1
ATOM 652 C C B LYS A 1 85 ? 24.461 9.676 32.621 0.25 3.59 84 LYS A C 1
ATOM 653 O O A LYS A 1 85 ? 23.966 10.768 32.211 0.75 5.51 84 LYS A O 1
ATOM 654 O O B LYS A 1 85 ? 23.903 10.741 32.357 0.25 4.13 84 LYS A O 1
ATOM 665 N N . ASP A 1 86 ? 25.445 9.625 33.510 1.00 4.87 85 ASP A N 1
ATOM 666 C CA . ASP A 1 86 ? 25.943 10.841 34.141 1.00 5.20 85 ASP A CA 1
ATOM 667 C C . ASP A 1 86 ? 26.547 11.806 33.140 1.00 5.43 85 ASP A C 1
ATOM 668 O O . ASP A 1 86 ? 26.434 13.024 33.328 1.00 6.58 85 ASP A O 1
ATOM 673 N N . ILE A 1 87 ? 27.209 11.292 32.103 1.00 5.38 86 ILE A N 1
ATOM 674 C CA . ILE A 1 87 ? 27.808 12.165 31.110 1.00 5.67 86 ILE A CA 1
ATOM 675 C C . ILE A 1 87 ? 26.811 12.576 30.020 1.00 5.70 86 ILE A C 1
ATOM 676 O O . ILE A 1 87 ? 27.208 13.294 29.093 1.00 8.04 86 ILE A O 1
ATOM 681 N N . GLY A 1 88 ? 25.551 12.185 30.137 1.00 5.44 87 GLY A N 1
ATOM 682 C CA . GLY A 1 88 ? 24.526 12.653 29.222 1.00 5.64 87 GLY A CA 1
ATOM 683 C C . GLY A 1 88 ? 24.239 11.723 28.062 1.00 5.11 87 GLY A C 1
ATOM 684 O O . GLY A 1 88 ? 23.527 12.159 27.134 1.00 6.38 87 GLY A O 1
ATOM 685 N N . VAL A 1 89 ? 24.747 10.511 28.084 1.00 4.64 88 VAL A N 1
ATOM 686 C CA . VAL A 1 89 ? 24.448 9.526 27.049 1.00 4.52 88 VAL A CA 1
ATOM 687 C C . VAL A 1 89 ? 23.409 8.566 27.574 1.00 4.41 88 VAL A C 1
ATOM 688 O O . VAL A 1 89 ? 23.620 7.839 28.552 1.00 5.35 88 VAL A O 1
ATOM 692 N N . HIS A 1 90 ? 22.240 8.568 26.871 1.00 4.32 89 HIS A N 1
ATOM 693 C CA . HIS A 1 90 ? 21.111 7.772 27.293 1.00 4.59 89 HIS A CA 1
ATOM 694 C C . HIS A 1 90 ? 20.545 6.910 26.165 1.00 4.27 89 HIS A C 1
ATOM 695 O O . HIS A 1 90 ? 19.415 6.449 26.260 1.00 4.78 89 HIS A O 1
ATOM 702 N N . TRP A 1 91 ? 21.377 6.668 25.145 1.00 4.16 90 TRP A N 1
ATOM 703 C CA . TRP A 1 91 ? 21.157 5.656 24.117 1.00 3.98 90 TRP A CA 1
ATOM 704 C C . TRP A 1 91 ? 22.360 4.700 24.153 1.00 3.79 90 TRP A C 1
ATOM 705 O O . TRP A 1 91 ? 23.487 5.148 24.370 1.00 4.01 90 TRP A O 1
ATOM 716 N N . VAL A 1 92 ? 22.090 3.433 23.871 1.00 3.96 91 VAL A N 1
ATOM 717 C CA . VAL A 1 92 ? 23.172 2.456 23.772 1.00 3.77 91 VAL A CA 1
ATOM 718 C C . VAL A 1 92 ? 22.773 1.384 22.761 1.00 3.80 91 VAL A C 1
ATOM 719 O O . VAL A 1 92 ? 21.635 0.939 22.721 1.00 4.57 91 VAL A O 1
ATOM 723 N N . ILE A 1 93 ? 23.772 0.961 21.970 1.00 3.68 92 ILE A N 1
ATOM 724 C CA . ILE A 1 93 ? 23.680 -0.223 21.129 1.00 3.81 92 ILE A CA 1
ATOM 725 C C . ILE A 1 93 ? 24.163 -1.421 21.956 1.00 3.80 92 ILE A C 1
ATOM 726 O O . ILE A 1 93 ? 25.234 -1.356 22.562 1.00 4.37 92 ILE A O 1
ATOM 731 N N . LEU A 1 94 ? 23.349 -2.483 21.979 1.00 3.82 93 LEU A N 1
ATOM 732 C CA . LEU A 1 94 ? 23.704 -3.673 22.726 1.00 4.11 93 LEU A CA 1
ATOM 733 C C . LEU A 1 94 ? 23.511 -4.906 21.855 1.00 4.12 93 LEU A C 1
ATOM 734 O O . LEU A 1 94 ? 22.587 -5.011 21.058 1.00 4.89 93 LEU A O 1
ATOM 739 N N . GLY A 1 95 ? 24.432 -5.864 22.059 1.00 4.33 94 GLY A N 1
ATOM 740 C CA . GLY A 1 95 ? 24.340 -7.117 21.341 1.00 4.64 94 GLY A CA 1
ATOM 741 C C . GLY A 1 95 ? 24.729 -7.060 19.879 1.00 4.35 94 GLY A C 1
ATOM 742 O O . GLY A 1 95 ? 24.356 -7.945 19.109 1.00 4.71 94 GLY A O 1
ATOM 743 N N . HIS A 1 96 ? 25.532 -6.064 19.486 1.00 4.18 95 HIS A N 1
ATOM 744 C CA . HIS A 1 96 ? 25.992 -6.047 18.111 1.00 3.98 95 HIS A CA 1
ATOM 745 C C . HIS A 1 96 ? 26.665 -7.365 17.774 1.00 4.24 95 HIS A C 1
ATOM 746 O O . HIS A 1 96 ? 27.369 -7.959 18.616 1.00 4.49 95 HIS A O 1
ATOM 753 N N . SER A 1 97 ? 26.525 -7.794 16.527 1.00 4.56 96 SER A N 1
ATOM 754 C CA . SER A 1 97 ? 27.137 -9.055 16.104 1.00 4.83 96 SER A CA 1
ATOM 755 C C . SER A 1 97 ? 28.618 -9.120 16.397 1.00 4.87 96 SER A C 1
ATOM 756 O O . SER A 1 97 ? 29.111 -10.207 16.734 1.00 5.48 96 SER A O 1
ATOM 759 N N . GLU A 1 98 ? 29.368 -8.027 16.245 1.00 4.65 97 GLU A N 1
ATOM 760 C CA . GLU A 1 98 ? 30.805 -8.105 16.535 1.00 5.11 97 GLU A CA 1
ATOM 761 C C . GLU A 1 98 ? 31.046 -8.448 17.975 1.00 4.97 97 GLU A C 1
ATOM 762 O O . GLU A 1 98 ? 32.035 -9.127 18.308 1.00 5.93 97 GLU A O 1
ATOM 768 N N . ARG A 1 99 ? 30.191 -7.978 18.893 1.00 4.67 98 ARG A N 1
ATOM 769 C CA . ARG A 1 99 ? 30.339 -8.309 20.289 1.00 5.00 98 ARG A CA 1
ATOM 770 C C . ARG A 1 99 ? 29.873 -9.735 20.622 1.00 5.09 98 ARG A C 1
ATOM 771 O O . ARG A 1 99 ? 30.476 -10.413 21.446 1.00 6.10 98 ARG A O 1
ATOM 779 N N . ARG A 1 100 ? 28.805 -10.183 19.967 1.00 5.17 99 ARG A N 1
ATOM 780 C CA . ARG A 1 100 ? 28.344 -11.563 20.090 1.00 5.82 99 ARG A CA 1
ATOM 781 C C . ARG A 1 100 ? 29.431 -12.535 19.610 1.00 6.96 99 ARG A C 1
ATOM 782 O O . ARG A 1 100 ? 29.589 -13.610 20.150 1.00 8.95 99 ARG A O 1
ATOM 790 N N . THR A 1 101 ? 30.141 -12.140 18.548 1.00 6.53 100 THR A N 1
ATOM 791 C CA . THR A 1 101 ? 31.068 -13.036 17.883 1.00 7.68 100 THR A CA 1
ATOM 792 C C . THR A 1 101 ? 32.476 -12.947 18.461 1.00 7.95 100 THR A C 1
ATOM 793 O O . THR A 1 101 ? 33.142 -13.975 18.681 1.00 11.70 100 THR A O 1
ATOM 800 N N . TYR A 1 102 ? 33.011 -11.759 18.694 1.00 7.33 101 TYR A N 1
ATOM 801 C CA . TYR A 1 102 ? 34.367 -11.593 19.134 1.00 7.86 101 TYR A CA 1
ATOM 802 C C . TYR A 1 102 ? 34.490 -11.500 20.648 1.00 7.81 101 TYR A C 1
ATOM 803 O O . TYR A 1 102 ? 35.563 -11.824 21.165 1.00 9.80 101 TYR A O 1
ATOM 812 N N . TYR A 1 103 ? 33.472 -10.985 21.338 1.00 7.34 102 TYR A N 1
ATOM 813 C CA . TYR A 1 103 ? 33.620 -10.524 22.676 1.00 8.03 102 TYR A CA 1
ATOM 814 C C . TYR A 1 103 ? 32.674 -11.220 23.658 1.00 8.54 102 TYR A C 1
ATOM 815 O O . TYR A 1 103 ? 32.328 -10.667 24.713 1.00 10.00 102 TYR A O 1
ATOM 824 N N . GLY A 1 104 ? 32.279 -12.450 23.323 1.00 8.71 103 GLY A N 1
ATOM 825 C CA . GLY A 1 104 ? 31.653 -13.331 24.294 1.00 10.09 103 GLY A CA 1
ATOM 826 C C . GLY A 1 104 ? 30.198 -13.094 24.612 1.00 8.54 103 GLY A C 1
ATOM 827 O O . GLY A 1 104 ? 29.706 -13.677 25.574 1.00 11.09 103 GLY A O 1
ATOM 828 N N . GLU A 1 105 ? 29.515 -12.209 23.892 1.00 6.88 104 GLU A N 1
ATOM 829 C CA . GLU A 1 105 ? 28.175 -11.839 24.303 1.00 6.37 104 GLU A CA 1
ATOM 830 C C . GLU A 1 105 ? 27.127 -12.846 23.804 1.00 6.76 104 GLU A C 1
ATOM 831 O O . GLU A 1 105 ? 26.653 -12.778 22.680 1.00 7.99 104 GLU A O 1
ATOM 837 N N . THR A 1 106 ? 26.806 -13.772 24.706 1.00 6.96 105 THR A N 1
ATOM 838 C CA . THR A 1 106 ? 25.763 -14.757 24.466 1.00 7.21 105 THR A CA 1
ATOM 839 C C . THR A 1 106 ? 24.384 -14.093 24.525 1.00 6.90 105 THR A C 1
ATOM 840 O O . THR A 1 106 ? 24.231 -12.961 24.970 1.00 7.17 105 THR A O 1
ATOM 844 N N . ASP A 1 107 ? 23.346 -14.846 24.136 1.00 7.74 106 ASP A N 1
ATOM 845 C CA . ASP A 1 107 ? 21.987 -14.316 24.261 1.00 8.54 106 ASP A CA 1
ATOM 846 C C . ASP A 1 107 ? 21.709 -13.907 25.690 1.00 8.90 106 ASP A C 1
ATOM 847 O O . ASP A 1 107 ? 21.041 -12.871 25.902 1.00 10.41 106 ASP A O 1
ATOM 852 N N . GLU A 1 108 ? 22.125 -14.703 26.667 1.00 9.37 107 GLU A N 1
ATOM 853 C CA . GLU A 1 108 ? 21.888 -14.368 28.081 1.00 10.23 107 GLU A CA 1
ATOM 854 C C . GLU A 1 108 ? 22.561 -13.062 28.472 1.00 8.35 107 GLU A C 1
ATOM 855 O O . GLU A 1 108 ? 21.970 -12.234 29.136 1.00 8.32 107 GLU A O 1
ATOM 861 N N . ILE A 1 109 ? 23.829 -12.909 28.063 1.00 7.65 108 ILE A N 1
ATOM 862 C CA . ILE A 1 109 ? 24.545 -11.691 28.380 1.00 7.35 108 ILE A CA 1
ATOM 863 C C . ILE A 1 109 ? 23.888 -10.470 27.724 1.00 6.09 108 ILE A C 1
ATOM 864 O O . ILE A 1 109 ? 23.746 -9.432 28.366 1.00 6.32 108 ILE A O 1
ATOM 869 N N . VAL A 1 110 ? 23.529 -10.593 26.447 1.00 5.83 109 VAL A N 1
ATOM 870 C CA . VAL A 1 110 ? 22.863 -9.476 25.774 1.00 5.51 109 VAL A CA 1
ATOM 871 C C . VAL A 1 110 ? 21.552 -9.145 26.489 1.00 5.40 109 VAL A C 1
ATOM 872 O O . VAL A 1 110 ? 21.248 -7.989 26.743 1.00 5.60 109 VAL A O 1
ATOM 876 N N . ALA A 1 111 ? 20.751 -10.178 26.764 1.00 5.91 110 ALA A N 1
ATOM 877 C CA . ALA A 1 111 ? 19.460 -9.952 27.410 1.00 5.72 110 ALA A CA 1
ATOM 878 C C . ALA A 1 111 ? 19.638 -9.243 28.750 1.00 5.80 110 ALA A C 1
ATOM 879 O O . ALA A 1 111 ? 18.872 -8.325 29.084 1.00 6.08 110 ALA A O 1
ATOM 881 N N . GLN A 1 112 ? 20.639 -9.672 29.541 1.00 5.82 111 GLN A N 1
ATOM 882 C CA . GLN A 1 112 ? 20.843 -9.034 30.811 1.00 6.02 111 GLN A CA 1
ATOM 883 C C . GLN A 1 112 ? 21.239 -7.564 30.630 1.00 5.50 111 GLN A C 1
ATOM 884 O O . GLN A 1 112 ? 20.752 -6.684 31.337 1.00 6.18 111 GLN A O 1
ATOM 890 N N . LYS A 1 113 ? 22.145 -7.288 29.670 1.00 5.30 112 LYS A N 1
ATOM 891 C CA . LYS A 1 113 ? 22.533 -5.912 29.434 1.00 4.97 112 LYS A CA 1
ATOM 892 C C . LYS A 1 113 ? 21.331 -5.055 29.008 1.00 4.84 112 LYS A C 1
ATOM 893 O O . LYS A 1 113 ? 21.190 -3.924 29.467 1.00 5.04 112 LYS A O 1
ATOM 899 N N . VAL A 1 114 ? 20.502 -5.573 28.095 1.00 4.71 113 VAL A N 1
ATOM 900 C CA . VAL A 1 114 ? 19.345 -4.796 27.649 1.00 4.98 113 VAL A CA 1
ATOM 901 C C . VAL A 1 114 ? 18.422 -4.480 28.827 1.00 5.23 113 VAL A C 1
ATOM 902 O O . VAL A 1 114 ? 17.925 -3.375 28.972 1.00 5.68 113 VAL A O 1
ATOM 906 N N . SER A 1 115 ? 18.207 -5.498 29.692 1.00 5.64 114 SER A N 1
ATOM 907 C CA . SER A 1 115 ? 17.315 -5.292 30.817 1.00 5.90 114 SER A CA 1
ATOM 908 C C . SER A 1 115 ? 17.859 -4.229 31.759 1.00 5.59 114 SER A C 1
ATOM 909 O O . SER A 1 115 ? 17.125 -3.356 32.235 1.00 6.09 114 SER A O 1
ATOM 912 N N A GLU A 1 116 ? 19.169 -4.297 32.037 0.60 5.53 115 GLU A N 1
ATOM 913 N N B GLU A 1 116 ? 19.153 -4.299 32.048 0.40 5.19 115 GLU A N 1
ATOM 914 C CA A GLU A 1 116 ? 19.793 -3.329 32.916 0.60 5.54 115 GLU A CA 1
ATOM 915 C CA B GLU A 1 116 ? 19.734 -3.309 32.934 0.40 6.22 115 GLU A CA 1
ATOM 916 C C A GLU A 1 116 ? 19.739 -1.937 32.320 0.60 5.08 115 GLU A C 1
ATOM 917 C C B GLU A 1 116 ? 19.701 -1.921 32.321 0.40 5.41 115 GLU A C 1
ATOM 918 O O A GLU A 1 116 ? 19.479 -0.944 33.014 0.60 6.28 115 GLU A O 1
ATOM 919 O O B GLU A 1 116 ? 19.461 -0.929 33.016 0.40 5.87 115 GLU A O 1
ATOM 930 N N . ALA A 1 117 ? 19.971 -1.828 30.994 1.00 4.77 116 ALA A N 1
ATOM 931 C CA . ALA A 1 117 ? 19.930 -0.531 30.351 1.00 4.75 116 ALA A CA 1
ATOM 932 C C . ALA A 1 117 ? 18.527 0.068 30.406 1.00 5.08 116 ALA A C 1
ATOM 933 O O . ALA A 1 117 ? 18.357 1.258 30.664 1.00 5.48 116 ALA A O 1
ATOM 935 N N . CYS A 1 118 ? 17.505 -0.755 30.175 1.00 5.26 117 CYS A N 1
ATOM 936 C CA . CYS A 1 118 ? 16.152 -0.215 30.260 1.00 5.87 117 CYS A CA 1
ATOM 937 C C . CYS A 1 118 ? 15.865 0.263 31.683 1.00 6.14 117 CYS A C 1
ATOM 938 O O . CYS A 1 118 ? 15.249 1.315 31.880 1.00 6.66 117 CYS A O 1
ATOM 941 N N . LYS A 1 119 ? 16.287 -0.511 32.696 1.00 6.34 118 LYS A N 1
ATOM 942 C CA . LYS A 1 119 ? 16.050 -0.111 34.082 1.00 7.16 118 LYS A CA 1
ATOM 943 C C . LYS A 1 119 ? 16.708 1.216 34.372 1.00 7.24 118 LYS A C 1
ATOM 944 O O . LYS A 1 119 ? 16.185 2.017 35.170 1.00 10.67 118 LYS A O 1
ATOM 950 N N . GLN A 1 120 ? 17.853 1.482 33.753 1.00 5.90 119 GLN A N 1
ATOM 951 C CA . GLN A 1 120 ? 18.596 2.711 33.934 1.00 6.28 119 GLN A CA 1
ATOM 952 C C . GLN A 1 120 ? 18.159 3.833 32.973 1.00 6.08 119 GLN A C 1
ATOM 953 O O . GLN A 1 120 ? 18.802 4.868 32.940 1.00 7.70 119 GLN A O 1
ATOM 959 N N . GLY A 1 121 ? 17.067 3.643 32.263 1.00 5.70 120 GLY A N 1
ATOM 960 C CA . GLY A 1 121 ? 16.511 4.731 31.492 1.00 6.04 120 GLY A CA 1
ATOM 961 C C . GLY A 1 121 ? 17.126 4.942 30.117 1.00 5.90 120 GLY A C 1
ATOM 962 O O . GLY A 1 121 ? 16.946 6.021 29.537 1.00 7.48 120 GLY A O 1
ATOM 963 N N . PHE A 1 122 ? 17.822 3.960 29.575 1.00 5.10 121 PHE A N 1
ATOM 964 C CA . PHE A 1 122 ? 18.334 4.086 28.223 1.00 4.67 121 PHE A CA 1
ATOM 965 C C . PHE A 1 122 ? 17.263 3.780 27.189 1.00 4.60 121 PHE A C 1
ATOM 966 O O . PHE A 1 122 ? 16.425 2.910 27.398 1.00 5.94 121 PHE A O 1
ATOM 974 N N . MET A 1 123 ? 17.402 4.439 26.035 1.00 4.44 122 MET A N 1
ATOM 975 C CA . MET A 1 123 ? 16.902 3.891 24.775 1.00 4.70 122 MET A CA 1
ATOM 976 C C . MET A 1 123 ? 17.959 2.875 24.285 1.00 4.55 122 MET A C 1
ATOM 977 O O . MET A 1 123 ? 19.137 3.184 24.297 1.00 5.48 122 MET A O 1
ATOM 982 N N . VAL A 1 124 ? 17.490 1.692 23.924 1.00 4.44 123 VAL A N 1
ATOM 983 C CA . VAL A 1 124 ? 18.377 0.607 23.573 1.00 4.39 123 VAL A CA 1
ATOM 984 C C . VAL A 1 124 ? 18.128 0.189 22.134 1.00 4.29 123 VAL A C 1
ATOM 985 O O . VAL A 1 124 ? 17.004 -0.132 21.769 1.00 5.47 123 VAL A O 1
ATOM 989 N N . ILE A 1 125 ? 19.204 0.165 21.346 1.00 4.07 124 ILE A N 1
ATOM 990 C CA . ILE A 1 125 ? 19.171 -0.459 20.025 1.00 4.14 124 ILE A CA 1
ATOM 991 C C . ILE A 1 125 ? 19.751 -1.874 20.211 1.00 4.15 124 ILE A C 1
ATOM 992 O O . ILE A 1 125 ? 20.951 -2.049 20.385 1.00 4.87 124 ILE A O 1
ATOM 997 N N . ALA A 1 126 ? 18.832 -2.840 20.277 1.00 4.32 125 ALA A N 1
ATOM 998 C CA . ALA A 1 126 ? 19.179 -4.227 20.562 1.00 4.54 125 ALA A CA 1
ATOM 999 C C . ALA A 1 126 ? 19.328 -4.960 19.236 1.00 4.40 125 ALA A C 1
ATOM 1000 O O . ALA A 1 126 ? 18.374 -5.028 18.450 1.00 4.85 125 ALA A O 1
ATOM 1002 N N . CYS A 1 127 ? 20.522 -5.510 19.005 1.00 4.70 126 CYS A N 1
ATOM 1003 C CA . CYS A 1 127 ? 20.838 -6.109 17.706 1.00 4.68 126 CYS A CA 1
ATOM 1004 C C . CYS A 1 127 ? 20.607 -7.628 17.735 1.00 4.67 126 CYS A C 1
ATOM 1005 O O . CYS A 1 127 ? 20.986 -8.306 18.697 1.00 5.46 126 CYS A O 1
ATOM 1008 N N . ILE A 1 128 ? 20.026 -8.103 16.645 1.00 4.67 127 ILE A N 1
ATOM 1009 C CA . ILE A 1 128 ? 19.715 -9.512 16.421 1.00 4.87 127 ILE A CA 1
ATOM 1010 C C . ILE A 1 128 ? 20.079 -9.838 14.964 1.00 4.77 127 ILE A C 1
ATOM 1011 O O . ILE A 1 128 ? 20.252 -8.932 14.154 1.00 6.02 127 ILE A O 1
ATOM 1016 N N . GLY A 1 129 ? 20.185 -11.116 14.639 1.00 5.09 128 GLY A N 1
ATOM 1017 C CA . GLY A 1 129 ? 20.474 -11.486 13.264 1.00 5.14 128 GLY A CA 1
ATOM 1018 C C . GLY A 1 129 ? 21.112 -12.860 13.163 1.00 5.36 128 GLY A C 1
ATOM 1019 O O . GLY A 1 129 ? 21.868 -13.271 14.055 1.00 5.75 128 GLY A O 1
ATOM 1020 N N . GLU A 1 130 ? 20.825 -13.538 12.070 1.00 6.04 129 GLU A N 1
ATOM 1021 C CA . GLU A 1 130 ? 21.337 -14.882 11.817 1.00 5.90 129 GLU A CA 1
ATOM 1022 C C . GLU A 1 130 ? 22.636 -14.854 11.016 1.00 5.97 129 GLU A C 1
ATOM 1023 O O . GLU A 1 130 ? 22.904 -13.928 10.258 1.00 6.44 129 GLU A O 1
ATOM 1029 N N . THR A 1 131 ? 23.398 -15.936 11.140 1.00 6.46 130 THR A N 1
ATOM 1030 C CA . THR A 1 131 ? 24.594 -16.144 10.372 1.00 7.01 130 THR A CA 1
ATOM 1031 C C . THR A 1 131 ? 24.274 -16.702 8.983 1.00 6.71 130 THR A C 1
ATOM 1032 O O . THR A 1 131 ? 23.159 -17.191 8.718 1.00 6.85 130 THR A O 1
ATOM 1036 N N . LEU A 1 132 ? 25.279 -16.690 8.129 1.00 7.77 131 LEU A N 1
ATOM 1037 C CA . LEU A 1 132 ? 25.121 -17.297 6.808 1.00 8.13 131 LEU A CA 1
ATOM 1038 C C . LEU A 1 132 ? 24.745 -18.768 6.929 1.00 8.42 131 LEU A C 1
ATOM 1039 O O . LEU A 1 132 ? 23.865 -19.270 6.212 1.00 9.05 131 LEU A O 1
ATOM 1044 N N . GLN A 1 133 ? 25.401 -19.511 7.796 1.00 8.42 132 GLN A N 1
ATOM 1045 C CA . GLN A 1 133 ? 25.040 -20.932 7.963 1.00 8.90 132 GLN A CA 1
ATOM 1046 C 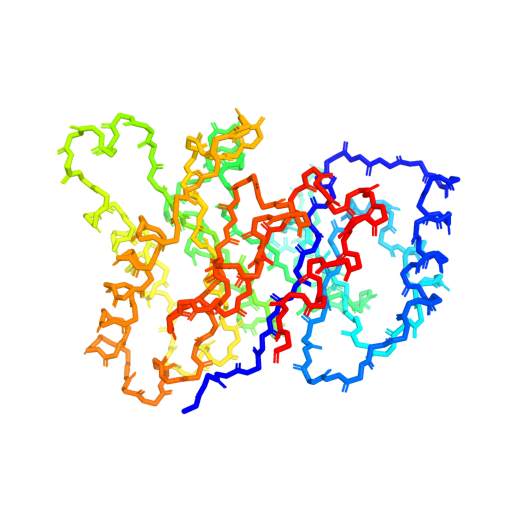C . GLN A 1 133 ? 23.616 -21.104 8.449 1.00 8.43 132 GLN A C 1
ATOM 1047 O O . GLN A 1 133 ? 22.901 -21.984 7.956 1.00 9.44 132 GLN A O 1
ATOM 1058 N N . GLN A 1 134 ? 23.174 -20.300 9.384 1.00 7.00 133 GLN A N 1
ATOM 1059 C CA . GLN A 1 134 ? 21.812 -20.389 9.880 1.00 7.59 133 GLN A CA 1
ATOM 1060 C C . GLN A 1 134 ? 20.811 -20.100 8.798 1.00 7.91 133 GLN A C 1
ATOM 1061 O O . GLN A 1 134 ? 19.824 -20.804 8.685 1.00 9.62 133 GLN A O 1
ATOM 1067 N N . ARG A 1 135 ? 21.072 -19.075 7.969 1.00 8.02 134 ARG A N 1
ATOM 1068 C CA . ARG A 1 135 ? 20.169 -18.779 6.864 1.00 10.17 134 ARG A CA 1
ATOM 1069 C C . ARG A 1 135 ? 20.105 -19.971 5.943 1.00 10.39 134 ARG A C 1
ATOM 1070 O O . ARG A 1 135 ? 19.019 -20.340 5.484 1.00 12.68 134 ARG A O 1
ATOM 1078 N N . GLU A 1 136 ? 21.242 -20.545 5.574 1.00 8.84 135 GLU A N 1
ATOM 1079 C CA . GLU A 1 136 ? 21.232 -21.646 4.589 1.00 10.47 135 GLU A CA 1
ATOM 1080 C C . GLU A 1 136 ? 20.552 -22.887 5.159 1.00 12.63 135 GLU A C 1
ATOM 1081 O O . GLU A 1 136 ? 20.039 -23.741 4.408 1.00 15.44 135 GLU A O 1
ATOM 1092 N N . ALA A 1 137 ? 20.492 -23.057 6.493 1.00 12.63 136 ALA A N 1
ATOM 1093 C CA . ALA A 1 137 ? 19.747 -24.122 7.151 1.00 14.30 136 ALA A CA 1
ATOM 1094 C C . ALA A 1 137 ? 18.302 -23.806 7.414 1.00 13.26 136 ALA A C 1
ATOM 1095 O O . ALA A 1 137 ? 17.613 -24.568 8.087 1.00 16.90 136 ALA A O 1
ATOM 1097 N N A ASN A 1 138 ? 17.798 -22.713 6.821 0.49 13.03 137 ASN A N 1
ATOM 1098 N N B ASN A 1 138 ? 17.816 -22.684 6.853 0.51 13.00 137 ASN A N 1
ATOM 1099 C CA A ASN A 1 138 ? 16.441 -22.255 6.983 0.49 14.31 137 ASN A CA 1
ATOM 1100 C CA B ASN A 1 138 ? 16.414 -22.402 7.043 0.51 12.65 137 ASN A CA 1
ATOM 1101 C C A ASN A 1 138 ? 16.083 -21.996 8.443 0.49 12.74 137 ASN A C 1
ATOM 1102 C C B ASN A 1 138 ? 16.092 -22.095 8.507 0.51 11.70 137 ASN A C 1
ATOM 1103 O O A ASN A 1 138 ? 14.945 -22.230 8.851 0.49 16.90 137 ASN A O 1
ATOM 1104 O O B ASN A 1 138 ? 14.994 -22.382 8.990 0.51 13.37 137 ASN A O 1
ATOM 1113 N N . GLN A 1 139 ? 17.042 -21.508 9.226 1.00 10.52 138 GLN A N 1
ATOM 1114 C CA . GLN A 1 139 ? 16.876 -21.221 10.631 1.00 10.34 138 GLN A CA 1
ATOM 1115 C C . GLN A 1 139 ? 16.726 -19.739 10.950 1.00 8.57 138 GLN A C 1
ATOM 1116 O O . GLN A 1 139 ? 16.717 -19.393 12.107 1.00 9.29 138 GLN A O 1
ATOM 1122 N N . THR A 1 140 ? 16.566 -18.897 9.953 1.00 8.87 139 THR A N 1
ATOM 1123 C CA . THR A 1 140 ? 16.516 -17.457 10.229 1.00 8.08 139 THR A CA 1
ATOM 1124 C C . THR A 1 140 ? 15.462 -17.102 11.260 1.00 7.65 139 THR A C 1
ATOM 1125 O O . THR A 1 140 ? 15.762 -16.393 12.229 1.00 7.38 139 THR A O 1
ATOM 1129 N N . ALA A 1 141 ? 14.231 -17.546 11.039 1.00 8.50 140 ALA A N 1
ATOM 1130 C CA . ALA A 1 141 ? 13.153 -17.196 11.994 1.00 8.53 140 ALA A CA 1
ATOM 1131 C C . ALA A 1 141 ? 13.456 -17.748 13.382 1.00 8.25 140 ALA A C 1
ATOM 1132 O O . ALA A 1 141 ? 13.345 -17.054 14.400 1.00 8.77 140 ALA A O 1
ATOM 1134 N N . LYS A 1 142 ? 13.841 -19.016 13.456 1.00 8.95 141 LYS A N 1
ATOM 1135 C CA . LYS A 1 142 ? 14.154 -19.623 14.725 1.00 9.32 141 LYS A CA 1
ATOM 1136 C C . LYS A 1 142 ? 15.178 -18.798 15.488 1.00 8.30 141 LYS A C 1
ATOM 1137 O O . LYS A 1 142 ? 15.054 -18.551 16.696 1.00 8.79 141 LYS A O 1
ATOM 1143 N N . VAL A 1 143 ? 16.246 -18.391 14.779 1.00 7.65 142 VAL A N 1
ATOM 1144 C CA . VAL A 1 143 ? 17.329 -17.661 15.419 1.00 7.21 142 VAL A CA 1
ATOM 1145 C C . VAL A 1 143 ? 16.866 -16.292 15.886 1.00 6.44 142 VAL A C 1
ATOM 1146 O O . VAL A 1 143 ? 17.104 -15.930 17.054 1.00 7.17 142 VAL A O 1
ATOM 1150 N N . VAL A 1 144 ? 16.288 -15.485 15.017 1.00 6.32 143 VAL A N 1
ATOM 1151 C CA . VAL A 1 144 ? 15.960 -14.130 15.435 1.00 6.38 143 VAL A CA 1
ATOM 1152 C C . VAL A 1 144 ? 14.877 -14.141 16.502 1.00 6.05 143 VAL A C 1
ATOM 1153 O O . VAL A 1 144 ? 14.888 -13.281 17.397 1.00 6.31 143 VAL A O 1
ATOM 1157 N N . LEU A 1 145 ? 13.955 -15.093 16.464 1.00 6.40 144 LEU A N 1
ATOM 1158 C CA . LEU A 1 145 ? 12.961 -15.173 17.523 1.00 6.65 144 LEU A CA 1
ATOM 1159 C C . LEU A 1 145 ? 13.561 -15.662 18.824 1.00 6.97 144 LEU A C 1
ATOM 1160 O O . LEU A 1 145 ? 13.128 -15.191 19.884 1.00 7.68 144 LEU A O 1
ATOM 1165 N N A SER A 1 146 ? 14.552 -16.545 18.799 0.26 7.55 145 SER A N 1
ATOM 1166 N N B SER A 1 146 ? 14.519 -16.579 18.796 0.74 7.27 145 SER A N 1
ATOM 1167 C CA A SER A 1 146 ? 15.289 -16.981 19.965 0.26 9.47 145 SER A CA 1
ATOM 1168 C CA B SER A 1 146 ? 15.194 -16.984 19.995 0.74 7.70 145 SER A CA 1
ATOM 1169 C C A SER A 1 146 ? 15.958 -15.776 20.640 0.26 6.18 145 SER A C 1
ATOM 1170 C C B SER A 1 146 ? 16.000 -15.829 20.608 0.74 7.51 145 SER A C 1
ATOM 1171 O O A SER A 1 146 ? 15.845 -15.565 21.845 0.26 8.20 145 SER A O 1
ATOM 1172 O O B SER A 1 146 ? 15.996 -15.632 21.836 0.74 7.05 145 SER A O 1
ATOM 1177 N N . GLN A 1 147 ? 16.673 -15.034 19.786 1.00 6.31 146 GLN A N 1
ATOM 1178 C CA . GLN A 1 147 ? 17.422 -13.896 20.293 1.00 6.24 146 GLN A CA 1
ATOM 1179 C C . GLN A 1 147 ? 16.481 -12.866 20.912 1.00 5.83 146 GLN A C 1
ATOM 1180 O O . GLN A 1 147 ? 16.773 -12.283 21.966 1.00 6.35 146 GLN A O 1
ATOM 1186 N N . THR A 1 148 ? 15.364 -12.591 20.243 1.00 5.75 147 THR A N 1
ATOM 1187 C CA . THR A 1 148 ? 14.403 -11.617 20.704 1.00 5.73 147 THR A CA 1
ATOM 1188 C C . THR A 1 148 ? 13.709 -12.102 21.982 1.00 5.69 147 THR A C 1
ATOM 1189 O O . THR A 1 148 ? 13.521 -11.335 22.911 1.00 6.16 147 THR A O 1
ATOM 1193 N N . SER A 1 149 ? 13.321 -13.372 22.010 1.00 6.08 148 SER A N 1
ATOM 1194 C CA . SER A 1 149 ? 12.641 -13.902 23.188 1.00 6.27 148 SER A CA 1
ATOM 1195 C C . SER A 1 149 ? 13.537 -13.920 24.385 1.00 6.03 148 SER A C 1
ATOM 1196 O O . SER A 1 149 ? 13.100 -13.724 25.519 1.00 6.39 148 SER A O 1
ATOM 1201 N N . ALA A 1 150 ? 14.860 -14.133 24.191 1.00 6.13 149 ALA A N 1
ATOM 1202 C CA . ALA A 1 150 ? 15.794 -14.091 25.305 1.00 6.44 149 ALA A CA 1
ATOM 1203 C C . ALA A 1 150 ? 15.790 -12.713 25.955 1.00 6.15 149 ALA A C 1
ATOM 1204 O O . ALA A 1 150 ? 15.764 -12.539 27.184 1.00 6.86 149 ALA A O 1
ATOM 1206 N N . ILE A 1 151 ? 15.838 -11.660 25.108 1.00 5.98 150 ILE A N 1
ATOM 1207 C CA . ILE A 1 151 ? 15.743 -10.284 25.579 1.00 6.32 150 ILE A CA 1
ATOM 1208 C C . ILE A 1 151 ? 14.395 -10.062 26.283 1.00 6.04 150 ILE A C 1
ATOM 1209 O O . ILE A 1 151 ? 14.339 -9.527 27.389 1.00 6.68 150 ILE A O 1
ATOM 1214 N N . ALA A 1 152 ? 13.309 -10.465 25.631 1.00 6.16 151 ALA A N 1
ATOM 1215 C CA . ALA A 1 152 ? 11.975 -10.210 26.157 1.00 6.26 151 ALA A CA 1
ATOM 1216 C C . ALA A 1 152 ? 11.762 -10.797 27.548 1.00 6.52 151 ALA A C 1
ATOM 1217 O O . ALA A 1 152 ? 11.059 -10.227 28.362 1.00 7.41 151 ALA A O 1
ATOM 1219 N N . ALA A 1 153 ? 12.376 -11.963 27.804 1.00 6.75 152 ALA A N 1
ATOM 1220 C CA . ALA A 1 153 ? 12.168 -12.639 29.066 1.00 7.51 152 ALA A CA 1
ATOM 1221 C C . ALA A 1 153 ? 12.648 -11.831 30.254 1.00 7.76 152 ALA A C 1
ATOM 1222 O O . ALA A 1 153 ? 12.269 -12.140 31.383 1.00 10.04 152 ALA A O 1
ATOM 1224 N N . LYS A 1 154 ? 13.496 -10.839 30.047 1.00 7.18 153 LYS A N 1
ATOM 1225 C CA . LYS A 1 154 ? 14.033 -10.015 31.116 1.00 7.57 153 LYS A CA 1
ATOM 1226 C C . LYS A 1 154 ? 13.426 -8.622 31.132 1.00 7.56 153 LYS A C 1
ATOM 1227 O O . LYS A 1 154 ? 13.888 -7.772 31.897 1.00 8.93 153 LYS A O 1
ATOM 1233 N N . LEU A 1 155 ? 12.392 -8.357 30.329 1.00 7.25 154 LEU A N 1
ATOM 1234 C CA . LEU A 1 155 ? 11.751 -7.036 30.225 1.00 7.75 154 LEU A CA 1
ATOM 1235 C C . LEU A 1 155 ? 10.314 -7.066 30.678 1.00 8.05 154 LEU A C 1
ATOM 1236 O O . LEU A 1 155 ? 9.535 -7.947 30.297 1.00 9.98 154 LEU A O 1
ATOM 1241 N N . THR A 1 156 ? 9.903 -6.022 31.407 1.00 8.99 155 THR A N 1
ATOM 1242 C CA . THR A 1 156 ? 8.496 -5.754 31.611 1.00 9.86 155 THR A CA 1
ATOM 1243 C C . THR A 1 156 ? 7.898 -5.223 30.322 1.00 9.19 155 THR A C 1
ATOM 1244 O O . THR A 1 156 ? 8.601 -4.736 29.438 1.00 10.07 155 THR A O 1
ATOM 1248 N N . LYS A 1 157 ? 6.586 -5.236 30.247 1.00 9.20 156 LYS A N 1
ATOM 1249 C CA . LYS A 1 157 ? 5.949 -4.667 29.066 1.00 9.11 156 LYS A CA 1
ATOM 1250 C C . LYS A 1 157 ? 6.325 -3.220 28.891 1.00 8.21 156 LYS A C 1
ATOM 1251 O O . LYS A 1 157 ? 6.611 -2.779 27.761 1.00 8.52 156 LYS A O 1
ATOM 1257 N N . ASP A 1 158 ? 6.295 -2.441 29.947 1.00 8.93 157 ASP A N 1
ATOM 1258 C CA . ASP A 1 158 ? 6.566 -1.004 29.833 1.00 8.83 157 ASP A CA 1
ATOM 1259 C C . ASP A 1 158 ? 7.985 -0.700 29.405 1.00 8.79 157 ASP A C 1
ATOM 1260 O O . ASP A 1 158 ? 8.208 0.344 28.786 1.00 9.60 157 ASP A O 1
ATOM 1265 N N . ALA A 1 159 ? 8.924 -1.593 29.633 1.00 8.52 158 ALA A N 1
ATOM 1266 C CA . ALA A 1 159 ? 10.307 -1.376 29.167 1.00 8.72 158 ALA A CA 1
ATOM 1267 C C . ALA A 1 159 ? 10.400 -1.272 27.641 1.00 7.60 158 ALA A C 1
ATOM 1268 O O . ALA A 1 159 ? 11.330 -0.697 27.135 1.00 7.65 158 ALA A O 1
ATOM 1270 N N . TRP A 1 160 ? 9.451 -1.919 26.924 1.00 8.41 159 TRP A N 1
ATOM 1271 C CA . TRP A 1 160 ? 9.512 -1.886 25.484 1.00 7.62 159 TRP A CA 1
ATOM 1272 C C . TRP A 1 160 ? 9.364 -0.496 24.850 1.00 8.22 159 TRP A C 1
ATOM 1273 O O . TRP A 1 160 ? 9.778 -0.292 23.700 1.00 8.41 159 TRP A O 1
ATOM 1284 N N . ASN A 1 161 ? 8.881 0.494 25.632 1.00 9.02 160 ASN A N 1
ATOM 1285 C CA . ASN A 1 161 ? 8.868 1.815 25.160 1.00 10.26 160 ASN A CA 1
ATOM 1286 C C . ASN A 1 161 ? 10.305 2.350 24.873 1.00 8.64 160 ASN A C 1
ATOM 1287 O O . ASN A 1 161 ? 10.453 3.349 24.183 1.00 11.93 160 ASN A O 1
ATOM 1296 N N . GLN A 1 162 ? 11.292 1.694 25.471 1.00 6.13 161 GLN A N 1
ATOM 1297 C CA . GLN A 1 162 ? 12.682 2.077 25.336 1.00 6.04 161 GLN A CA 1
ATOM 1298 C C . GLN A 1 162 ? 13.462 1.185 24.357 1.00 5.58 161 GLN A C 1
ATOM 1299 O O . GLN A 1 162 ? 14.645 1.418 24.173 1.00 7.09 161 GLN A O 1
ATOM 1305 N N . VAL A 1 163 ? 12.813 0.197 23.759 1.00 5.05 162 VAL A N 1
ATOM 1306 C CA . VAL A 1 163 ? 13.489 -0.771 22.908 1.00 5.12 162 VAL A CA 1
ATOM 1307 C C . VAL A 1 163 ? 13.323 -0.409 21.446 1.00 4.83 162 VAL A C 1
ATOM 1308 O O . VAL A 1 163 ? 12.222 -0.120 20.992 1.00 5.85 162 VAL A O 1
ATOM 1312 N N . V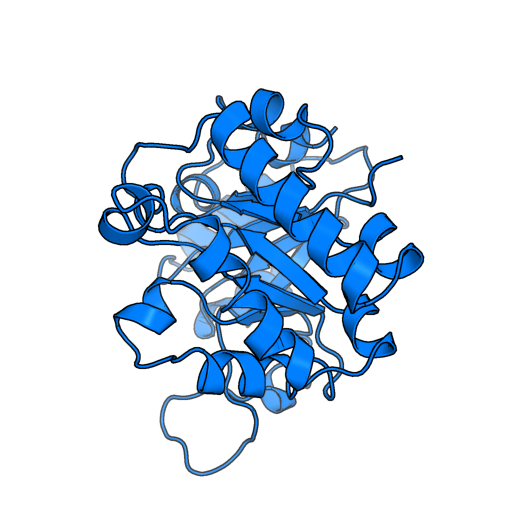AL A 1 164 ? 14.424 -0.532 20.712 1.00 4.52 163 VAL A N 1
ATOM 1313 C CA . VAL A 1 164 ? 14.484 -0.514 19.257 1.00 4.54 163 VAL A CA 1
ATOM 1314 C C . VAL A 1 164 ? 15.172 -1.798 18.865 1.00 4.91 163 VAL A C 1
ATOM 1315 O O . VAL A 1 164 ? 16.216 -2.119 19.431 1.00 6.98 163 VAL A O 1
ATOM 1319 N N . LEU A 1 165 ? 14.602 -2.574 17.933 1.00 4.29 164 LEU A N 1
ATOM 1320 C CA . LEU A 1 165 ? 15.294 -3.757 17.450 1.00 4.65 164 LEU A CA 1
ATOM 1321 C C . LEU A 1 165 ? 16.057 -3.390 16.182 1.00 4.82 164 LEU A C 1
ATOM 1322 O O . LEU A 1 165 ? 15.549 -2.633 15.357 1.00 6.12 164 LEU A O 1
ATOM 1327 N N . ALA A 1 166 ? 17.265 -3.937 16.034 1.00 4.57 165 ALA A N 1
ATOM 1328 C CA . ALA A 1 166 ? 18.010 -3.793 14.787 1.00 4.44 165 ALA A CA 1
ATOM 1329 C C . ALA A 1 166 ? 18.306 -5.199 14.267 1.00 4.32 165 ALA A C 1
ATOM 1330 O O . ALA A 1 166 ? 19.087 -5.941 14.854 1.00 5.07 165 ALA A O 1
ATOM 1332 N N . TYR A 1 167 ? 17.657 -5.525 13.149 1.00 4.33 166 TYR A N 1
ATOM 1333 C CA . TYR A 1 167 ? 17.895 -6.782 12.441 1.00 4.27 166 TYR A CA 1
ATOM 1334 C C . TYR A 1 167 ? 19.048 -6.574 11.468 1.00 4.12 166 TYR A C 1
ATOM 1335 O O . TYR A 1 167 ? 18.932 -5.832 10.502 1.00 4.66 166 TYR A O 1
ATOM 1344 N N A GLU A 1 168 ? 20.189 -7.218 11.783 0.76 4.52 167 GLU A N 1
ATOM 1345 N N B GLU A 1 168 ? 20.139 -7.257 11.805 0.24 4.00 167 GLU A N 1
ATOM 1346 C CA A GLU A 1 168 ? 21.391 -7.089 10.966 0.76 4.93 167 GLU A CA 1
ATOM 1347 C CA B GLU A 1 168 ? 21.340 -7.187 11.007 0.24 4.15 167 GLU A CA 1
ATOM 1348 C C A GLU A 1 168 ? 21.863 -8.496 10.640 0.76 5.45 167 GLU A C 1
ATOM 1349 C C B GLU A 1 168 ? 21.799 -8.603 10.684 0.24 4.50 167 GLU A C 1
ATOM 1350 O O A GLU A 1 168 ? 22.596 -9.139 11.418 0.76 6.52 167 GLU A O 1
ATOM 1351 O O B GLU A 1 168 ? 22.452 -9.263 11.487 0.24 7.02 167 GLU A O 1
ATOM 1362 N N . PRO A 1 169 ? 21.440 -9.085 9.511 1.00 5.50 168 PRO A N 1
ATOM 1363 C CA . PRO A 1 169 ? 21.937 -10.416 9.160 1.00 5.85 168 PRO A CA 1
ATOM 1364 C C . PRO A 1 169 ? 23.448 -10.374 9.126 1.00 5.01 168 PRO A C 1
ATOM 1365 O O . PRO A 1 169 ? 24.037 -9.470 8.538 1.00 5.19 168 PRO A O 1
ATOM 1369 N N . VAL A 1 170 ? 24.093 -11.369 9.734 1.00 5.37 169 VAL A N 1
ATOM 1370 C CA . VAL A 1 170 ? 25.535 -11.262 9.940 1.00 5.44 169 VAL A CA 1
ATOM 1371 C C . VAL A 1 170 ? 26.248 -11.204 8.595 1.00 5.63 169 VAL A C 1
ATOM 1372 O O . VAL A 1 170 ? 27.234 -10.514 8.416 1.00 6.19 169 VAL A O 1
ATOM 1376 N N . TRP A 1 171 ? 25.710 -11.967 7.633 1.00 5.50 170 TRP A N 1
ATOM 1377 C CA . TRP A 1 171 ? 26.280 -12.055 6.302 1.00 6.06 170 TRP A CA 1
ATOM 1378 C C . TRP A 1 171 ? 26.186 -10.769 5.512 1.00 5.53 170 TRP A C 1
ATOM 1379 O O . TRP A 1 171 ? 26.834 -10.695 4.444 1.00 6.55 170 TRP A O 1
ATOM 1390 N N . ALA A 1 172 ? 25.444 -9.782 5.973 1.00 4.88 171 ALA A N 1
ATOM 1391 C CA . ALA A 1 172 ? 25.314 -8.490 5.323 1.00 4.78 171 ALA A CA 1
ATOM 1392 C C . ALA A 1 172 ? 26.204 -7.417 5.959 1.00 4.53 171 ALA A C 1
ATOM 1393 O O . ALA A 1 172 ? 26.278 -6.311 5.458 1.00 5.01 171 ALA A O 1
ATOM 1395 N N . ILE A 1 173 ? 26.842 -7.723 7.105 1.00 4.86 172 ILE A N 1
ATOM 1396 C CA . ILE A 1 173 ? 27.585 -6.688 7.843 1.00 4.88 172 ILE A CA 1
ATOM 1397 C C . ILE A 1 173 ? 28.976 -6.539 7.237 1.00 5.01 172 ILE A C 1
ATOM 1398 O O . ILE A 1 173 ? 29.817 -7.428 7.318 1.00 5.85 172 ILE A O 1
ATOM 1403 N N . GLY A 1 174 ? 29.209 -5.388 6.601 1.00 5.22 173 GLY A N 1
ATOM 1404 C CA . GLY A 1 174 ? 30.521 -5.090 6.058 1.00 5.72 173 GLY A CA 1
ATOM 1405 C C . GLY A 1 174 ? 30.924 -5.847 4.808 1.00 6.37 173 GLY A C 1
ATOM 1406 O O . GLY A 1 174 ? 32.059 -5.691 4.352 1.00 8.21 173 GLY A O 1
ATOM 1407 N N . THR A 1 175 ? 30.025 -6.635 4.240 1.00 6.09 174 THR A N 1
ATOM 1408 C CA . THR A 1 175 ? 30.361 -7.584 3.170 1.00 7.07 174 THR A CA 1
ATOM 1409 C C . THR A 1 175 ? 30.003 -7.148 1.782 1.00 7.12 174 THR A C 1
ATOM 1410 O O . THR A 1 175 ? 30.212 -7.892 0.813 1.00 9.26 174 THR A O 1
ATOM 1414 N N A GLY A 1 176 ? 29.474 -5.964 1.685 0.72 7.25 175 GLY A N 1
ATOM 1415 N N B GLY A 1 176 ? 29.289 -6.047 1.593 0.28 8.11 175 GLY A N 1
ATOM 1416 C CA A GLY A 1 176 ? 29.079 -5.580 0.320 0.72 6.96 175 GLY A CA 1
ATOM 1417 C CA B GLY A 1 176 ? 28.553 -5.444 0.503 0.28 8.63 175 GLY A CA 1
ATOM 1418 C C A GLY A 1 176 ? 27.869 -6.332 -0.242 0.72 6.18 175 GLY A C 1
ATOM 1419 C C B GLY A 1 176 ? 27.228 -6.051 0.143 0.28 8.42 175 GLY A C 1
ATOM 1420 O O A GLY A 1 176 ? 27.659 -6.312 -1.443 0.72 7.29 175 GLY A O 1
ATOM 1421 O O B GLY A 1 176 ? 26.395 -5.696 -0.697 0.28 9.51 175 GLY A O 1
ATOM 1422 N N A LYS A 1 177 ? 27.075 -6.892 0.604 0.58 5.92 176 LYS A N 1
ATOM 1423 N N B LYS A 1 177 ? 26.980 -7.150 0.801 0.42 7.22 176 LYS A N 1
ATOM 1424 C CA A LYS A 1 177 ? 25.948 -7.762 0.212 0.58 5.90 176 LYS A CA 1
ATOM 1425 C CA B LYS A 1 177 ? 25.820 -7.932 0.379 0.42 6.88 176 LYS A CA 1
ATOM 1426 C C A LYS A 1 177 ? 24.749 -7.462 1.145 0.58 6.02 176 LYS A C 1
ATOM 1427 C C B LYS A 1 177 ? 24.612 -7.543 1.206 0.42 5.72 176 LYS A C 1
ATOM 1428 O O A LYS A 1 177 ? 24.466 -8.206 2.058 0.58 7.26 176 LYS A O 1
ATOM 1429 O O B LYS A 1 177 ? 24.175 -8.238 2.119 0.42 8.22 176 LYS A O 1
ATOM 1440 N N . VAL A 1 178 ? 24.022 -6.401 0.814 1.00 5.33 177 VAL A N 1
ATOM 1441 C CA . VAL A 1 178 ? 22.825 -5.986 1.535 1.00 4.83 177 VAL A CA 1
ATOM 1442 C C . VAL A 1 178 ? 21.751 -7.042 1.361 1.00 4.84 177 VAL A C 1
ATOM 1443 O O . VAL A 1 178 ? 21.633 -7.696 0.324 1.00 5.38 177 VAL A O 1
ATOM 1447 N N . ALA A 1 179 ? 20.887 -7.187 2.380 1.00 4.89 178 ALA A N 1
ATOM 1448 C CA . ALA A 1 179 ? 19.654 -7.939 2.189 1.00 5.06 178 ALA A CA 1
ATOM 1449 C C . ALA A 1 179 ? 18.767 -7.179 1.212 1.00 4.96 178 ALA A C 1
ATOM 1450 O O . ALA A 1 179 ? 18.681 -5.958 1.232 1.00 5.62 178 ALA A O 1
ATOM 1452 N N . THR A 1 180 ? 18.052 -7.942 0.366 1.00 5.17 179 THR A N 1
ATOM 1453 C CA . THR A 1 180 ? 17.098 -7.296 -0.493 1.00 5.51 179 THR A CA 1
ATOM 1454 C C . THR A 1 180 ? 15.912 -6.770 0.307 1.00 5.28 179 THR A C 1
ATOM 1455 O O . THR A 1 180 ? 15.657 -7.206 1.435 1.00 5.23 179 THR A O 1
ATOM 1459 N N . PRO A 1 181 ? 15.124 -5.863 -0.279 1.00 5.86 180 PRO A N 1
ATOM 1460 C CA . PRO A 1 181 ? 13.930 -5.384 0.450 1.00 5.96 180 PRO A CA 1
ATOM 1461 C C . PRO A 1 181 ? 13.022 -6.531 0.858 1.00 5.94 180 PRO A C 1
ATOM 1462 O O . PRO A 1 181 ? 12.462 -6.529 1.941 1.00 6.37 180 PRO A O 1
ATOM 1466 N N . GLU A 1 182 ? 12.887 -7.539 -0.031 1.00 6.22 181 GLU A N 1
ATOM 1467 C CA . GLU A 1 182 ? 12.042 -8.673 0.275 1.00 6.85 181 GLU A CA 1
ATOM 1468 C C . GLU A 1 182 ? 12.629 -9.517 1.396 1.00 6.49 181 GLU A C 1
ATOM 1469 O O . GLU A 1 182 ? 11.875 -9.978 2.289 1.00 7.09 181 GLU A O 1
ATOM 1475 N N . GLN A 1 183 ? 13.944 -9.768 1.384 1.00 6.16 182 GLN A N 1
ATOM 1476 C CA . GLN A 1 183 ? 14.554 -10.524 2.453 1.00 6.45 182 GLN A CA 1
ATOM 1477 C C . GLN A 1 183 ? 14.344 -9.820 3.805 1.00 5.83 182 GLN A C 1
ATOM 1478 O O . GLN A 1 183 ? 14.011 -10.446 4.809 1.00 6.66 182 GLN A O 1
ATOM 1484 N N . ALA A 1 184 ? 14.637 -8.528 3.831 1.00 5.48 183 ALA A N 1
ATOM 1485 C CA . ALA A 1 184 ? 14.536 -7.800 5.094 1.00 5.26 183 ALA A CA 1
ATOM 1486 C C . ALA A 1 184 ? 13.071 -7.744 5.564 1.00 5.16 183 ALA A C 1
ATOM 1487 O O . ALA A 1 184 ? 12.787 -8.017 6.730 1.00 5.68 183 ALA A O 1
ATOM 1489 N N . GLN A 1 185 ? 12.158 -7.387 4.658 1.00 5.35 184 GLN A N 1
ATOM 1490 C CA . GLN A 1 185 ? 10.765 -7.272 5.060 1.00 5.75 184 GLN A CA 1
ATOM 1491 C C . GLN A 1 185 ? 10.226 -8.576 5.622 1.00 5.89 184 GLN A C 1
ATOM 1492 O O . GLN A 1 185 ? 9.440 -8.540 6.565 1.00 6.42 184 GLN A O 1
ATOM 1498 N N . GLU A 1 186 ? 10.601 -9.716 5.048 1.00 6.07 185 GLU A N 1
ATOM 1499 C CA . GLU A 1 186 ? 10.063 -10.975 5.577 1.00 6.62 185 GLU A CA 1
ATOM 1500 C C . GLU A 1 186 ? 10.427 -11.135 7.048 1.00 6.01 185 GLU A C 1
ATOM 1501 O O . GLU A 1 186 ? 9.613 -11.598 7.848 1.00 6.77 185 GLU A O 1
ATOM 1512 N N . VAL A 1 187 ? 11.656 -10.788 7.410 1.00 5.42 186 VAL A N 1
ATOM 1513 C CA . VAL A 1 187 ? 12.108 -10.921 8.789 1.00 5.57 186 VAL A CA 1
ATOM 1514 C C . VAL A 1 187 ? 11.434 -9.861 9.674 1.00 5.37 186 VAL A C 1
ATOM 1515 O O . VAL A 1 187 ? 11.002 -10.160 10.790 1.00 5.83 186 VAL A O 1
ATOM 1519 N N . HIS A 1 188 ? 11.378 -8.622 9.203 1.00 5.21 187 HIS A N 1
ATOM 1520 C CA . HIS A 1 188 ? 10.738 -7.602 10.028 1.00 5.45 187 HIS A CA 1
ATOM 1521 C C . HIS A 1 188 ? 9.251 -7.943 10.288 1.00 5.62 187 HIS A C 1
ATOM 1522 O O . HIS A 1 188 ? 8.754 -7.706 11.378 1.00 6.13 187 HIS A O 1
ATOM 1529 N N . LEU A 1 189 ? 8.575 -8.500 9.276 1.00 5.94 188 LEU A N 1
ATOM 1530 C CA . LEU A 1 189 ? 7.174 -8.897 9.434 1.00 6.35 188 LEU A CA 1
ATOM 1531 C C . LEU A 1 189 ? 7.028 -9.946 10.532 1.00 6.35 188 LEU A C 1
ATOM 1532 O O . LEU A 1 189 ? 6.160 -9.869 11.391 1.00 7.04 188 LEU A O 1
ATOM 1537 N N . LEU A 1 190 ? 7.888 -10.974 10.486 1.00 6.30 189 LEU A N 1
ATOM 1538 C CA . LEU A 1 190 ? 7.774 -12.044 11.461 1.00 6.98 189 LEU A CA 1
ATOM 1539 C C . LEU A 1 190 ? 8.155 -11.554 12.861 1.00 6.04 189 LEU A C 1
ATOM 1540 O O . LEU A 1 190 ? 7.567 -12.004 13.857 1.00 7.10 189 LEU A O 1
ATOM 1545 N N . LEU A 1 191 ? 9.124 -10.657 12.963 1.00 5.93 190 LEU A N 1
ATOM 1546 C CA . LEU A 1 191 ? 9.481 -10.076 14.256 1.00 5.69 190 LEU A CA 1
ATOM 1547 C C . LEU A 1 191 ? 8.301 -9.283 14.816 1.00 5.86 190 LEU A C 1
ATOM 1548 O O . LEU A 1 191 ? 7.981 -9.404 16.011 1.00 6.26 190 LEU A O 1
ATOM 1553 N N . ARG A 1 192 ? 7.707 -8.437 14.000 1.00 5.82 191 ARG A N 1
ATOM 1554 C CA . ARG A 1 192 ? 6.618 -7.622 14.500 1.00 6.19 191 ARG A CA 1
ATOM 1555 C C . ARG A 1 192 ? 5.428 -8.496 14.922 1.00 6.35 191 ARG A C 1
ATOM 1556 O O . ARG A 1 192 ? 4.791 -8.188 15.937 1.00 6.62 191 ARG A O 1
ATOM 1564 N N . LYS A 1 193 ? 5.146 -9.551 14.176 1.00 6.77 192 LYS A N 1
ATOM 1565 C CA . LYS A 1 193 ? 4.066 -10.463 14.570 1.00 7.10 192 LYS A CA 1
ATOM 1566 C C . LYS A 1 193 ? 4.342 -11.091 15.908 1.00 6.60 192 LYS A C 1
ATOM 1567 O O . LYS A 1 193 ? 3.470 -11.190 16.783 1.00 7.25 192 LYS A O 1
ATOM 1573 N N . T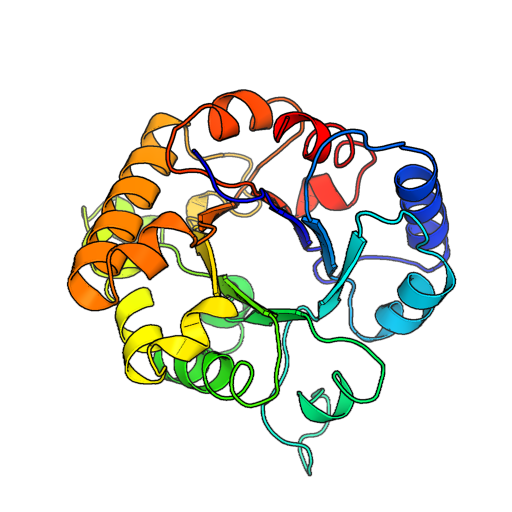RP A 1 194 ? 5.590 -11.537 16.119 1.00 6.48 193 TRP A N 1
ATOM 1574 C CA . TRP A 1 194 ? 5.963 -12.107 17.414 1.00 6.47 193 TRP A CA 1
ATOM 1575 C C . TRP A 1 194 ? 5.751 -11.089 18.518 1.00 6.12 193 TRP A C 1
ATOM 1576 O O . TRP A 1 194 ? 5.194 -11.399 19.572 1.00 6.35 193 TRP A O 1
ATOM 1587 N N . VAL A 1 195 ? 6.234 -9.864 18.315 1.00 5.79 194 VAL A N 1
ATOM 1588 C CA . VAL A 1 195 ? 6.044 -8.851 19.338 1.00 5.71 194 VAL A CA 1
ATOM 1589 C C . VAL A 1 195 ? 4.564 -8.588 19.600 1.00 5.79 194 VAL A C 1
ATOM 1590 O O . VAL A 1 195 ? 4.156 -8.447 20.762 1.00 5.87 194 VAL A O 1
ATOM 1594 N N . SER A 1 196 ? 3.766 -8.514 18.532 1.00 5.75 195 SER A N 1
ATOM 1595 C CA . SER A 1 196 ? 2.350 -8.245 18.698 1.00 6.37 195 SER A CA 1
ATOM 1596 C C . SER A 1 196 ? 1.674 -9.299 19.587 1.00 6.00 195 SER A C 1
ATOM 1597 O O . SER A 1 196 ? 0.920 -8.973 20.488 1.00 7.32 195 SER A O 1
ATOM 1600 N N . GLU A 1 197 ? 1.995 -10.552 19.323 1.00 6.21 196 GLU A N 1
ATOM 1601 C CA . GLU A 1 197 ? 1.358 -11.681 20.012 1.00 6.48 196 GLU A CA 1
ATOM 1602 C C . GLU A 1 197 ? 1.940 -11.907 21.417 1.00 5.77 196 GLU A C 1
ATOM 1603 O O . GLU A 1 197 ? 1.199 -12.346 22.308 1.00 6.43 196 GLU A O 1
ATOM 1614 N N . ASN A 1 198 ? 3.230 -11.663 21.614 1.00 5.88 197 ASN A N 1
ATOM 1615 C CA . ASN A 1 198 ? 3.900 -12.022 22.840 1.00 5.83 197 ASN A CA 1
ATOM 1616 C C . ASN A 1 198 ? 4.024 -10.868 23.837 1.00 5.83 197 ASN A C 1
ATOM 1617 O O . ASN A 1 198 ? 4.105 -11.105 25.037 1.00 7.26 197 ASN A O 1
ATOM 1622 N N . ILE A 1 199 ? 4.065 -9.648 23.308 1.00 5.95 198 ILE A N 1
ATOM 1623 C CA . ILE A 1 199 ? 4.260 -8.449 24.128 1.00 5.95 198 ILE A CA 1
ATOM 1624 C C . ILE A 1 199 ? 2.980 -7.606 24.117 1.00 6.30 198 ILE A C 1
ATOM 1625 O O . ILE A 1 199 ? 2.463 -7.278 25.201 1.00 8.62 198 ILE A O 1
ATOM 1630 N N . GLY A 1 200 ? 2.492 -7.249 22.959 1.00 6.51 199 GLY A N 1
ATOM 1631 C CA . GLY A 1 200 ? 1.226 -6.544 22.871 1.00 7.29 199 GLY A CA 1
ATOM 1632 C C . GLY A 1 200 ? 1.040 -5.894 21.509 1.00 6.68 199 GLY A C 1
ATOM 1633 O O . GLY A 1 200 ? 2.005 -5.535 20.830 1.00 6.88 199 GLY A O 1
ATOM 1634 N N . THR A 1 201 ? -0.225 -5.706 21.137 1.00 7.71 200 THR A N 1
ATOM 1635 C CA . THR A 1 201 ? -0.517 -5.105 19.814 1.00 8.44 200 THR A CA 1
ATOM 1636 C C . THR A 1 201 ? -0.056 -3.660 19.791 1.00 8.04 200 THR A C 1
ATOM 1637 O O . THR A 1 201 ? 0.447 -3.192 18.741 1.00 10.02 200 THR A O 1
ATOM 1641 N N . ASP A 1 202 ? -0.233 -2.935 20.886 1.00 9.19 201 ASP A N 1
ATOM 1642 C CA . ASP A 1 202 ? 0.197 -1.555 21.025 1.00 11.07 201 ASP A CA 1
ATOM 1643 C C . ASP A 1 202 ? 1.709 -1.407 20.911 1.00 8.94 201 ASP A C 1
ATOM 1644 O O . ASP A 1 202 ? 2.271 -0.552 20.201 1.00 9.70 201 ASP A O 1
ATOM 1649 N N . VAL A 1 203 ? 2.398 -2.309 21.590 1.00 7.64 202 VAL A N 1
ATOM 1650 C CA . VAL A 1 203 ? 3.855 -2.331 21.591 1.00 6.90 202 VAL A CA 1
ATOM 1651 C C . VAL A 1 203 ? 4.331 -2.549 20.155 1.00 6.15 202 VAL A C 1
ATOM 1652 O O . VAL A 1 203 ? 5.235 -1.872 19.657 1.00 6.45 202 VAL A O 1
ATOM 1656 N N . ALA A 1 204 ? 3.754 -3.551 19.478 1.00 6.03 203 ALA A N 1
ATOM 1657 C CA . ALA A 1 204 ? 4.191 -3.840 18.108 1.00 6.39 203 ALA A CA 1
ATOM 1658 C C . ALA A 1 204 ? 3.974 -2.679 17.168 1.00 6.70 203 ALA A C 1
ATOM 1659 O O . ALA A 1 204 ? 4.818 -2.461 16.282 1.00 7.77 203 ALA A O 1
ATOM 1661 N N . ALA A 1 205 ? 2.875 -1.971 17.313 1.00 7.74 204 ALA A N 1
ATOM 1662 C CA . ALA A 1 205 ? 2.595 -0.842 16.398 1.00 9.19 204 ALA A CA 1
ATOM 1663 C C . ALA A 1 205 ? 3.627 0.269 16.568 1.00 8.91 204 ALA A C 1
ATOM 1664 O O . ALA A 1 205 ? 3.919 0.958 15.589 1.00 12.91 204 ALA A O 1
ATOM 1666 N N . LYS A 1 206 ? 4.129 0.463 17.768 1.00 7.56 205 LYS A N 1
ATOM 1667 C CA . LYS A 1 206 ? 5.038 1.560 18.067 1.00 8.16 205 LYS A CA 1
ATOM 1668 C C . LYS A 1 206 ? 6.498 1.179 17.920 1.00 6.82 205 LYS A C 1
ATOM 1669 O O . LYS A 1 206 ? 7.359 2.043 17.890 1.00 7.90 205 LYS A O 1
ATOM 1675 N N . LEU A 1 207 ? 6.807 -0.110 17.871 1.00 6.11 206 LEU A N 1
ATOM 1676 C CA . LEU A 1 207 ? 8.177 -0.592 17.895 1.00 5.71 206 LEU A CA 1
ATOM 1677 C C . LEU A 1 207 ? 8.898 -0.222 16.582 1.00 5.13 206 LEU A C 1
ATOM 1678 O O . LEU A 1 207 ? 8.421 -0.530 15.512 1.00 6.49 206 LEU A O 1
ATOM 1683 N N . ARG A 1 208 ? 10.080 0.378 16.737 1.00 4.80 207 ARG A N 1
ATOM 1684 C CA . ARG A 1 208 ? 10.950 0.536 15.559 1.00 4.47 207 ARG A CA 1
ATOM 1685 C C . ARG A 1 208 ? 11.797 -0.728 15.407 1.00 4.26 207 ARG A C 1
ATOM 1686 O O . ARG A 1 208 ? 12.503 -1.140 16.349 1.00 4.97 207 ARG A O 1
ATOM 1694 N N . ILE A 1 209 ? 11.724 -1.296 14.193 1.00 4.37 208 ILE A N 1
ATOM 1695 C CA . ILE A 1 209 ? 12.563 -2.406 13.792 1.00 4.43 208 ILE A CA 1
ATOM 1696 C C . ILE A 1 209 ? 13.403 -1.874 12.606 1.00 4.30 208 ILE A C 1
ATOM 1697 O O . ILE A 1 209 ? 12.874 -1.572 11.536 1.00 4.78 208 ILE A O 1
ATOM 1702 N N . LEU A 1 210 ? 14.698 -1.700 12.892 1.00 4.01 209 LEU A N 1
ATOM 1703 C CA . LEU A 1 210 ? 15.636 -1.165 11.919 1.00 3.88 209 LEU A CA 1
ATOM 1704 C C . LEU A 1 210 ? 16.327 -2.316 11.200 1.00 3.86 209 LEU A C 1
ATOM 1705 O O . LEU A 1 210 ? 16.501 -3.388 11.765 1.00 4.85 209 LEU A O 1
ATOM 1710 N N . TYR A 1 211 ? 16.725 -2.051 9.955 1.00 4.00 210 TYR A N 1
ATOM 1711 C CA . TYR A 1 211 ? 17.568 -2.983 9.197 1.00 3.95 210 TYR A CA 1
ATOM 1712 C C . TYR A 1 211 ? 19.000 -2.452 9.189 1.00 3.82 210 TYR A C 1
ATOM 1713 O O . TYR A 1 211 ? 19.226 -1.253 9.036 1.00 4.22 210 TYR A O 1
ATOM 1722 N N . GLY A 1 212 ? 19.968 -3.368 9.293 1.00 4.13 211 GLY A N 1
ATOM 1723 C CA . GLY A 1 212 ? 21.339 -3.000 9.046 1.00 4.24 211 GLY A CA 1
ATOM 1724 C C . GLY A 1 212 ? 22.087 -4.136 8.366 1.00 3.97 211 GLY A C 1
ATOM 1725 O O . GLY A 1 212 ? 21.714 -5.300 8.437 1.00 4.67 211 GLY A O 1
ATOM 1726 N N . GLY A 1 213 ? 23.190 -3.734 7.727 1.00 4.27 212 GLY A N 1
ATOM 1727 C CA . GLY A 1 213 ? 24.054 -4.642 6.986 1.00 4.31 212 GLY A CA 1
ATOM 1728 C C . GLY A 1 213 ? 24.146 -4.144 5.555 1.00 4.06 212 GLY A C 1
ATOM 1729 O O . GLY A 1 213 ? 23.247 -4.378 4.722 1.00 4.69 212 GLY A O 1
ATOM 1730 N N . SER A 1 214 ? 25.191 -3.377 5.284 1.00 4.10 213 SER A N 1
ATOM 1731 C CA . SER A 1 214 ? 25.465 -2.848 3.948 1.00 4.29 213 SER A CA 1
ATOM 1732 C C . SER A 1 214 ? 24.436 -1.841 3.457 1.00 4.50 213 SER A C 1
ATOM 1733 O O . SER A 1 214 ? 24.336 -1.620 2.240 1.00 5.08 213 SER A O 1
ATOM 1736 N N . VAL A 1 215 ? 23.733 -1.153 4.346 1.00 4.26 214 VAL A N 1
ATOM 1737 C CA . VAL A 1 215 ? 22.885 -0.044 3.920 1.00 4.36 214 VAL A CA 1
ATOM 1738 C C . VAL A 1 215 ? 23.768 1.060 3.326 1.00 4.71 214 VAL A C 1
ATOM 1739 O O . VAL A 1 215 ? 24.805 1.426 3.905 1.00 5.38 214 VAL A O 1
ATOM 1743 N N . ASN A 1 216 ? 23.326 1.624 2.210 1.00 4.96 215 ASN A N 1
ATOM 1744 C CA . ASN A 1 216 ? 24.047 2.750 1.621 1.00 5.39 215 ASN A CA 1
ATOM 1745 C C . ASN A 1 216 ? 23.028 3.718 1.045 1.00 5.61 215 ASN A C 1
ATOM 1746 O O . ASN A 1 216 ? 21.820 3.512 1.103 1.00 6.23 215 ASN A O 1
ATOM 1751 N N . ALA A 1 217 ? 23.533 4.839 0.498 1.00 6.18 216 ALA A N 1
ATOM 1752 C CA . ALA A 1 217 ? 22.644 5.854 0.010 1.00 7.06 216 ALA A CA 1
ATOM 1753 C C . ALA A 1 217 ? 21.758 5.408 -1.111 1.00 6.39 21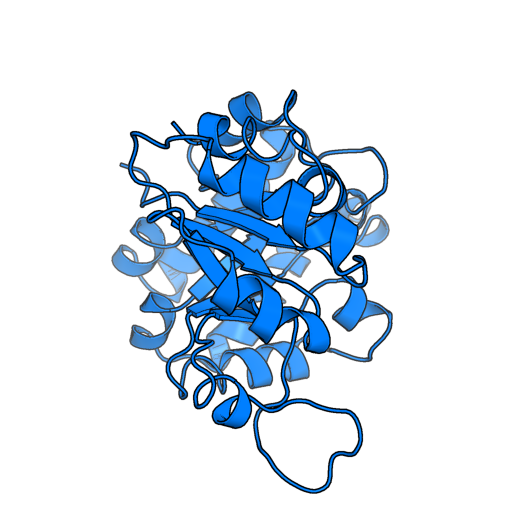6 ALA A C 1
ATOM 1754 O O . ALA A 1 217 ? 20.664 5.949 -1.305 1.00 8.47 216 ALA A O 1
ATOM 1756 N N . ALA A 1 218 ? 22.237 4.467 -1.938 1.00 6.01 217 ALA A N 1
ATOM 1757 C CA . ALA A 1 218 ? 21.509 4.031 -3.099 1.00 6.96 217 ALA A CA 1
ATOM 1758 C C . ALA A 1 218 ? 20.466 2.953 -2.804 1.00 7.11 217 ALA A C 1
ATOM 1759 O O . ALA A 1 218 ? 19.477 2.860 -3.529 1.00 10.72 217 ALA A O 1
ATOM 1761 N N . ASN A 1 219 ? 20.653 2.140 -1.778 1.00 5.97 218 ASN A N 1
ATOM 1762 C CA . ASN A 1 219 ? 19.724 1.056 -1.494 1.00 5.98 218 ASN A CA 1
ATOM 1763 C C . ASN A 1 219 ? 18.721 1.423 -0.388 1.00 5.82 218 ASN A C 1
ATOM 1764 O O . ASN A 1 219 ? 17.741 0.692 -0.196 1.00 6.44 218 ASN A O 1
ATOM 1769 N N . ALA A 1 220 ? 18.903 2.543 0.297 1.00 5.39 219 ALA A N 1
ATOM 1770 C CA . ALA A 1 220 ? 18.114 2.773 1.479 1.00 5.45 219 ALA A CA 1
ATOM 1771 C C . ALA A 1 220 ? 16.639 3.047 1.185 1.00 5.71 219 ALA A C 1
ATOM 1772 O O . ALA A 1 220 ? 15.764 2.563 1.915 1.00 6.31 219 ALA A O 1
ATOM 1774 N N . ALA A 1 221 ? 16.320 3.843 0.163 1.00 6.62 220 ALA A N 1
ATOM 1775 C CA . ALA A 1 221 ? 14.915 4.210 -0.013 1.00 7.57 220 ALA A CA 1
ATOM 1776 C C . ALA A 1 221 ? 14.043 3.018 -0.336 1.00 6.90 220 ALA A C 1
ATOM 1777 O O . ALA A 1 221 ? 12.912 2.936 0.143 1.00 7.31 220 ALA A O 1
ATOM 1779 N N . THR A 1 222 ? 14.529 2.083 -1.153 1.00 7.48 221 THR A N 1
ATOM 1780 C CA . THR A 1 222 ? 13.681 0.926 -1.476 1.00 7.96 221 THR A CA 1
ATOM 1781 C C . THR A 1 222 ? 13.550 -0.020 -0.317 1.00 7.38 221 THR A C 1
ATOM 1782 O O . THR A 1 222 ? 12.545 -0.709 -0.203 1.00 9.39 221 THR A O 1
ATOM 1789 N N . LEU A 1 223 ? 14.541 -0.089 0.579 1.00 6.22 222 LEU A N 1
ATOM 1790 C CA . LEU A 1 223 ? 14.345 -0.791 1.849 1.00 5.91 222 LEU A CA 1
ATOM 1791 C C . LEU A 1 223 ? 13.274 -0.099 2.678 1.00 5.95 222 LEU A C 1
ATOM 1792 O O . LEU A 1 223 ? 12.365 -0.745 3.230 1.00 6.56 222 LEU A O 1
ATOM 1797 N N . TYR A 1 224 ? 13.358 1.225 2.816 1.00 5.76 223 TYR A N 1
ATOM 1798 C CA . TYR A 1 224 ? 12.424 1.931 3.696 1.00 6.03 223 TYR A CA 1
ATOM 1799 C C . TYR A 1 224 ? 10.993 1.848 3.178 1.00 6.54 223 TYR A C 1
ATOM 1800 O O . TYR A 1 224 ? 10.042 1.974 3.941 1.00 7.79 223 TYR A O 1
ATOM 1809 N N . ALA A 1 225 ? 10.816 1.631 1.865 1.00 7.22 224 ALA A N 1
ATOM 1810 C CA . ALA A 1 225 ? 9.467 1.535 1.308 1.00 8.40 224 ALA A CA 1
ATOM 1811 C C . ALA A 1 225 ? 8.730 0.313 1.840 1.00 7.45 224 ALA A C 1
ATOM 1812 O O . ALA A 1 225 ? 7.503 0.271 1.710 1.00 9.41 224 ALA A O 1
ATOM 1814 N N . LYS A 1 226 ? 9.426 -0.684 2.374 1.00 6.50 225 LYS A N 1
ATOM 1815 C CA . LYS A 1 226 ? 8.747 -1.861 2.915 1.00 6.53 225 LYS A CA 1
ATOM 1816 C C . LYS A 1 226 ? 8.024 -1.522 4.208 1.00 6.59 225 LYS A C 1
ATOM 1817 O O . LYS A 1 226 ? 8.511 -0.744 5.033 1.00 7.14 225 LYS A O 1
ATOM 1823 N N . PRO A 1 227 ? 6.864 -2.141 4.436 1.00 7.06 226 PRO A N 1
ATOM 1824 C CA . PRO A 1 227 ? 5.982 -1.608 5.508 1.00 7.75 226 PRO A CA 1
ATOM 1825 C C . PRO A 1 227 ? 6.457 -1.862 6.925 1.00 6.63 226 PRO A C 1
ATOM 1826 O O . PRO A 1 227 ? 5.971 -1.168 7.816 1.00 7.82 226 PRO A O 1
ATOM 1830 N N . ASP A 1 228 ? 7.363 -2.799 7.151 1.00 6.00 227 ASP A N 1
ATOM 1831 C CA . ASP A 1 228 ? 7.766 -3.112 8.509 1.00 5.90 227 ASP A CA 1
ATOM 1832 C C . ASP A 1 228 ? 9.225 -2.705 8.807 1.00 5.38 227 ASP A C 1
ATOM 1833 O O . ASP A 1 228 ? 9.754 -3.090 9.854 1.00 5.67 227 ASP A O 1
ATOM 1838 N N . ILE A 1 229 ? 9.816 -1.909 7.924 1.00 5.16 228 ILE A N 1
ATOM 1839 C CA . ILE A 1 229 ? 11.175 -1.389 8.102 1.00 5.05 228 ILE A CA 1
ATOM 1840 C C . ILE A 1 229 ? 11.067 0.068 8.539 1.00 4.99 228 ILE A C 1
ATOM 1841 O O . ILE A 1 229 ? 10.484 0.902 7.876 1.00 5.98 228 ILE A O 1
ATOM 1846 N N . ASN A 1 230 ? 11.680 0.362 9.732 1.00 4.67 229 ASN A N 1
ATOM 1847 C CA . ASN A 1 230 ? 11.531 1.661 10.353 1.00 4.47 229 ASN A CA 1
ATOM 1848 C C . ASN A 1 230 ? 12.812 2.508 10.376 1.00 4.36 229 ASN A C 1
ATOM 1849 O O . ASN A 1 230 ? 12.907 3.470 11.106 1.00 5.16 229 ASN A O 1
ATOM 1854 N N . GLY A 1 231 ? 13.758 2.141 9.503 1.00 4.40 230 GLY A N 1
ATOM 1855 C CA . GLY A 1 231 ? 15.021 2.853 9.422 1.00 4.49 230 GLY A CA 1
ATOM 1856 C C . GLY A 1 231 ? 16.170 1.868 9.505 1.00 3.94 230 GLY A C 1
ATOM 1857 O O . GLY A 1 231 ? 16.011 0.701 9.203 1.00 4.22 230 GLY A O 1
ATOM 1858 N N . PHE A 1 232 ? 17.338 2.420 9.873 1.00 3.85 231 PHE A N 1
ATOM 1859 C CA . PHE A 1 232 ? 18.599 1.755 9.565 1.00 3.93 231 PHE A CA 1
ATOM 1860 C C . PHE A 1 232 ? 19.608 1.913 10.676 1.00 3.85 231 PHE A C 1
ATOM 1861 O O . PHE A 1 232 ? 19.701 2.962 11.302 1.00 4.53 231 PHE A O 1
ATOM 1869 N N . LEU A 1 233 ? 20.416 0.855 10.826 1.00 3.94 232 LEU A N 1
ATOM 1870 C CA . LEU A 1 233 ? 21.642 0.903 11.608 1.00 3.98 232 LEU A CA 1
ATOM 1871 C C . LEU A 1 233 ? 22.783 0.747 10.585 1.00 3.85 232 LEU A C 1
ATOM 1872 O O . LEU A 1 233 ? 22.874 -0.246 9.901 1.00 5.28 232 LEU A O 1
ATOM 1877 N N . VAL A 1 234 ? 23.576 1.808 10.468 1.00 4.11 233 VAL A N 1
ATOM 1878 C CA . VAL A 1 234 ? 24.490 1.985 9.348 1.00 4.02 233 VAL A CA 1
ATOM 1879 C C . VAL A 1 234 ? 25.928 1.972 9.862 1.00 3.89 233 VAL A C 1
ATOM 1880 O O . VAL A 1 234 ? 26.271 2.783 10.721 1.00 4.49 233 VAL A O 1
ATOM 1884 N N . GLY A 1 235 ? 26.763 1.112 9.307 1.00 4.11 234 GLY A N 1
ATOM 1885 C CA . GLY A 1 235 ? 28.167 1.041 9.673 1.00 4.07 234 GLY A CA 1
ATOM 1886 C C . GLY A 1 235 ? 28.992 1.874 8.701 1.00 4.11 234 GLY A C 1
ATOM 1887 O O . GLY A 1 235 ? 29.108 3.095 8.842 1.00 4.60 234 GLY A O 1
ATOM 1888 N N . GLY A 1 236 ? 29.558 1.225 7.671 1.00 4.32 235 GLY A N 1
ATOM 1889 C CA . GLY A 1 236 ? 30.521 1.909 6.821 1.00 5.25 235 GLY A CA 1
ATOM 1890 C C . GLY A 1 236 ? 30.018 3.189 6.201 1.00 4.78 235 GLY A C 1
ATOM 1891 O O . GLY A 1 236 ? 30.761 4.175 6.132 1.00 5.53 235 GLY A O 1
ATOM 1892 N N . ALA A 1 237 ? 28.768 3.221 5.718 1.00 4.60 236 ALA A N 1
ATOM 1893 C CA . ALA A 1 237 ? 28.275 4.429 5.037 1.00 4.83 236 ALA A CA 1
ATOM 1894 C C . ALA A 1 237 ? 28.089 5.585 6.010 1.00 4.71 236 ALA A C 1
ATOM 1895 O O . ALA A 1 237 ? 27.949 6.728 5.571 1.00 6.09 236 ALA A O 1
ATOM 1897 N N . SER A 1 238 ? 28.028 5.301 7.321 1.00 4.23 237 SER A N 1
ATOM 1898 C CA . SER A 1 238 ? 27.780 6.350 8.287 1.00 4.23 237 SER A CA 1
ATOM 1899 C C . SER A 1 238 ? 29.028 7.175 8.629 1.00 4.32 237 SER A C 1
ATOM 1900 O O . SER A 1 238 ? 28.921 8.200 9.303 1.00 4.78 237 SER A O 1
ATOM 1903 N N . LEU A 1 239 ? 30.179 6.718 8.146 1.00 4.46 238 LEU A N 1
ATOM 1904 C CA . LEU A 1 239 ? 31.444 7.458 8.244 1.00 4.86 238 LEU A CA 1
ATOM 1905 C C . LEU A 1 239 ? 31.614 8.426 7.077 1.00 5.05 238 LEU A C 1
ATOM 1906 O O . LEU A 1 239 ? 32.659 9.078 6.981 1.00 6.27 238 LEU A O 1
ATOM 1911 N N . LYS A 1 240 ? 30.603 8.536 6.212 1.00 5.31 239 LYS A N 1
ATOM 1912 C CA . LYS A 1 240 ? 30.702 9.246 4.961 1.00 5.59 239 LYS A CA 1
ATOM 1913 C C . LYS A 1 240 ? 29.549 10.227 4.843 1.00 5.08 239 LYS A C 1
ATOM 1914 O O . LYS A 1 240 ? 28.509 10.085 5.473 1.00 5.31 239 LYS A O 1
ATOM 1920 N N . PRO A 1 241 ? 29.671 11.200 3.909 1.00 5.65 240 PRO A N 1
ATOM 1921 C CA . PRO A 1 241 ? 28.600 12.160 3.711 1.00 5.47 240 PRO A CA 1
ATOM 1922 C C . PRO A 1 241 ? 27.304 11.536 3.231 1.00 5.20 240 PRO A C 1
ATOM 1923 O O . PRO A 1 241 ? 26.243 12.136 3.404 1.00 5.89 240 PRO A O 1
ATOM 1927 N N A GLU A 1 242 ? 27.336 10.303 2.683 0.42 5.33 241 GLU A N 1
ATOM 1928 N N B GLU A 1 242 ? 27.398 10.355 2.644 0.58 5.66 241 GLU A N 1
ATOM 1929 C CA A GLU A 1 242 ? 26.231 9.437 2.279 0.42 5.77 241 GLU A CA 1
ATOM 1930 C CA B GLU A 1 242 ? 26.122 9.761 2.183 0.58 6.75 241 GLU A CA 1
ATOM 1931 C C A GLU A 1 242 ? 25.200 9.261 3.377 0.42 4.92 241 GLU A C 1
ATOM 1932 C C B GLU A 1 242 ? 25.252 9.352 3.345 0.58 5.86 241 GLU A C 1
ATOM 1933 O O A GLU A 1 242 ? 24.001 9.048 3.039 0.42 6.18 241 GLU A O 1
ATOM 1934 O O B GLU A 1 242 ? 24.088 8.927 3.100 0.58 6.64 241 GLU A O 1
ATOM 1945 N N . PHE A 1 243 ? 25.636 9.423 4.621 1.00 5.00 242 PHE A N 1
ATOM 1946 C CA . PHE A 1 243 ? 24.653 9.251 5.694 1.00 4.81 242 PHE A CA 1
ATOM 1947 C C . PHE A 1 243 ? 23.496 10.228 5.537 1.00 4.82 242 PHE A C 1
ATOM 1948 O O . PHE A 1 243 ? 22.369 9.906 5.918 1.00 5.17 242 PHE A O 1
ATOM 1956 N N . ARG A 1 244 ? 23.769 11.426 5.000 1.00 4.91 243 ARG A N 1
ATOM 1957 C CA . ARG A 1 244 ? 22.690 12.373 4.756 1.00 5.22 243 ARG A CA 1
ATOM 1958 C C . ARG A 1 244 ? 21.586 11.771 3.876 1.00 5.46 243 ARG A C 1
ATOM 1959 O O . ARG A 1 244 ? 20.402 11.953 4.131 1.00 6.03 243 ARG A O 1
ATOM 1967 N N A ASP A 1 245 ? 21.976 11.080 2.793 0.64 5.97 244 ASP A N 1
ATOM 1968 N N B ASP A 1 245 ? 22.058 11.093 2.819 0.36 6.28 244 ASP A N 1
ATOM 1969 C CA A ASP A 1 245 ? 21.052 10.423 1.902 0.64 6.13 244 ASP A CA 1
ATOM 1970 C CA B ASP A 1 245 ? 21.031 10.543 1.927 0.36 8.10 244 ASP A CA 1
ATOM 1971 C C A ASP A 1 245 ? 20.236 9.348 2.614 0.64 5.62 244 ASP A C 1
ATOM 1972 C C B ASP A 1 245 ? 20.305 9.385 2.594 0.36 6.40 244 ASP A C 1
ATOM 1973 O O A ASP A 1 245 ? 19.054 9.150 2.314 0.64 6.63 244 ASP A O 1
ATOM 1974 O O B ASP A 1 245 ? 19.126 9.131 2.288 0.36 6.89 244 ASP A O 1
ATOM 1983 N N . ILE A 1 246 ? 20.898 8.614 3.505 1.00 5.49 245 ILE A N 1
ATOM 1984 C CA . ILE A 1 246 ? 20.234 7.555 4.235 1.00 5.23 245 ILE A CA 1
ATOM 1985 C C . ILE A 1 246 ? 19.153 8.147 5.146 1.00 5.12 245 ILE A C 1
ATOM 1986 O O . ILE A 1 246 ? 18.034 7.633 5.245 1.00 6.02 245 ILE A O 1
ATOM 1991 N N . ILE A 1 247 ? 19.479 9.245 5.848 1.00 4.87 246 ILE A N 1
ATOM 1992 C CA . ILE A 1 247 ? 18.468 9.934 6.616 1.00 5.08 246 ILE A CA 1
ATOM 1993 C C . ILE A 1 247 ? 17.308 10.333 5.728 1.00 5.23 246 ILE A C 1
ATOM 1994 O O . ILE A 1 247 ? 16.143 10.150 6.067 1.00 6.09 246 ILE A O 1
ATOM 1999 N N . ASP A 1 248 ? 17.610 10.928 4.580 1.00 5.68 247 ASP A N 1
ATOM 2000 C CA . ASP A 1 248 ? 16.567 11.404 3.694 1.00 6.26 247 ASP A CA 1
ATOM 2001 C C . ASP A 1 248 ? 15.729 10.262 3.116 1.00 6.25 247 ASP A C 1
ATOM 2002 O O . ASP A 1 248 ? 14.562 10.465 2.740 1.00 7.74 247 ASP A O 1
ATOM 2007 N N . ALA A 1 249 ? 16.278 9.065 3.079 1.00 6.24 248 ALA A N 1
ATOM 2008 C CA . ALA A 1 249 ? 15.556 7.875 2.613 1.00 6.94 248 ALA A CA 1
ATOM 2009 C C . ALA A 1 249 ? 14.478 7.412 3.601 1.00 6.75 248 ALA A C 1
ATOM 2010 O O . ALA A 1 249 ? 13.730 6.518 3.242 1.00 8.42 248 ALA A O 1
ATOM 2012 N N . THR A 1 250 ? 14.423 8.001 4.785 1.00 6.36 249 THR A N 1
ATOM 2013 C CA . THR A 1 250 ? 13.359 7.712 5.735 1.00 6.86 249 THR A CA 1
ATOM 2014 C C . THR A 1 250 ? 12.192 8.669 5.631 1.00 7.50 249 THR A C 1
ATOM 2015 O O . THR A 1 250 ? 11.298 8.617 6.464 1.00 8.60 249 THR A O 1
ATOM 2019 N N . ARG A 1 251 ? 12.184 9.521 4.587 1.00 7.93 250 ARG A N 1
ATOM 2020 C CA . ARG A 1 251 ? 11.051 10.429 4.351 1.00 9.44 250 ARG A CA 1
ATOM 2021 C C . ARG A 1 251 ? 9.802 9.647 3.885 1.00 11.50 250 ARG A C 1
ATOM 2022 O O . ARG A 1 251 ? 8.723 10.233 4.044 1.00 16.75 250 ARG A O 1
#

Nearest PDB structures (foldseek):
  1qds-assembly1_A  TM=1.003E+00  e=1.872E-52  Leishmania mexicana
  1kv5-assembly1_B  TM=1.001E+00  e=3.113E-45  Trypanosoma brucei brucei
  2v2c-assembly1_A-2  TM=1.001E+00  e=5.374E-45  Trypanosoma brucei brucei
  5i3i-assembly2_C  TM=1.000E+00  e=1.419E-44  Trypanosoma brucei brucei
  2j27-assembly1_B  TM=9.977E-01  e=8.246E-44  Trypanosoma brucei brucei

Secondary structure (DSSP, 8-state):
-PPPPEEEEE--S---HHHHHHHHHHHHHS---S--EEEEE--GGGHHHHHHH---TTEEEEES--BSS-SS-TT--BHHHHHHTT--EEEES-HHHHHHS---HHHHHHHHHHHHHTT-EEEEEE---HHHHHTT-HHHHHHHHHHHHHTT--TGGGGGEEEEE--GGGSSSS-PPPHHHHHHHHHHHHHHHHHHT-HHHHHH-EEEEESS--TTTHHHHHTSTT--EEEESGGGGSTTHHHHHHTT-

Solvent-accessible surface area: 11072 Å² total; per-residue (Å²): 152,72,27,64,13,0,0,1,0,8,1,46,118,65,36,82,78,55,55,4,68,142,17,1,100,40,0,48,118,27,122,18,110,36,91,3,35,0,0,0,0,0,26,73,128,27,4,67,34,0,51,56,94,14,158,11,129,58,23,31,28,0,0,40,9,0,33,23,152,62,62,104,106,149,74,86,33,3,0,59,92,4,78,131,83,49,0,78,10,0,1,1,1,10,13,48,58,44,82,154,130,50,8,77,52,103,75,0,1,74,25,0,5,39,0,9,154,46,42,0,34,0,0,0,3,4,8,0,50,107,148,53,41,133,56,142,69,17,42,138,18,0,47,50,18,0,44,28,1,13,90,65,25,97,102,121,14,8,109,39,5,0,0,0,0,10,0,45,32,0,29,78,56,72,126,47,1,63,29,107,60,0,22,105,1,0,101,45,0,32,131,44,0,31,131,84,31,13,103,79,20,4,64,137,5,32,0,0,0,0,6,31,6,63,33,100,28,0,60,90,1,23,80,51,88,16,0,0,0,0,3,1,19,57,13,0,68,101,59,57,0,92,73,0,0,34,15,4,201